Protein 3G85 (pdb70)

Foldseek 3Di:
DAEEEEEAEPVDDPLLVVLLVLLQVVLCVVVVNPYHYYYHYDYQLCPLVDPCFDPPNHGQEYEYAQHAPNRVVVVVPDDTDHAYEYEADDDQFHAYEHAQQLVLQVLQVVCLVVVFQEEAEEEEDDRDVSCNNPCSVQVNCVVRRYDYDPVSYHYFHPALVRLLVRLVVCVDPDRGLEYEYAEVRSVLNNVVNCVVVVPDPNPRHDYEYAYSPQVCQQVRVARHKYQYDSSSVNSVVVVVRVCVSVVVDDPHDYHYHYRDTDDHD

CATH classification: 3.40.50.2300 (+1 more: 3.40.50.2300)

Structure (mmCIF, N/CA/C/O backbone):
data_3G85
#
_entry.id   3G85
#
_cell.length_a   70.024
_cell.length_b   96.058
_cell.length_c   99.976
_cell.angle_alpha   90.00
_cell.angle_beta   90.00
_cell.angle_gamma   90.00
#
_symmetry.space_group_name_H-M   'C 2 2 21'
#
loop_
_entity.id
_entity.type
_entity.pdbx_description
1 polymer 'Transcriptional regulator (LacI family)'
2 non-polymer GLYCEROL
3 water water
#
loop_
_atom_site.group_PDB
_atom_site.id
_atom_site.type_symbol
_atom_site.label_atom_id
_atom_site.label_alt_id
_atom_site.label_comp_id
_atom_site.label_asym_id
_atom_site.label_entity_id
_atom_site.label_seq_id
_atom_site.pdbx_PDB_ins_code
_atom_site.Cartn_x
_atom_site.Cartn_y
_atom_site.Cartn_z
_atom_site.occupancy
_atom_site.B_iso_or_equiv
_atom_site.auth_seq_id
_atom_site.auth_comp_id
_atom_site.auth_asym_id
_atom_site.auth_atom_id
_atom_site.pdbx_PDB_model_num
ATOM 1 N N . LYS A 1 11 ? -14.382 56.364 41.245 1.00 38.94 65 LYS A N 1
ATOM 2 C CA . LYS A 1 11 ? -13.251 55.754 40.462 1.00 38.13 65 LYS A CA 1
ATOM 3 C C . LYS A 1 11 ? -13.233 54.238 40.654 1.00 36.84 65 LYS A C 1
ATOM 4 O O . LYS A 1 11 ? -13.500 53.757 41.755 1.00 37.23 65 LYS A O 1
ATOM 10 N N . PRO A 1 12 ? -12.901 53.478 39.596 1.00 35.83 66 PRO A N 1
ATOM 11 C CA . PRO A 1 12 ? -12.812 52.012 39.792 1.00 34.49 66 PRO A CA 1
ATOM 12 C C . PRO A 1 12 ? -11.565 51.661 40.619 1.00 32.77 66 PRO A C 1
ATOM 13 O O . PRO A 1 12 ? -10.591 52.406 40.584 1.00 32.58 66 PRO A O 1
ATOM 17 N N . THR A 1 13 ? -11.595 50.542 41.336 1.00 30.63 67 THR A N 1
ATOM 18 C CA . THR A 1 13 ? -10.445 50.150 42.150 1.00 29.68 67 THR A CA 1
ATOM 19 C C . THR A 1 13 ? -9.830 48.841 41.659 1.00 27.72 67 THR A C 1
ATOM 20 O O . THR A 1 13 ? -10.545 47.836 41.477 1.00 27.54 67 THR A O 1
ATOM 24 N N . ILE A 1 14 ? -8.510 48.865 41.504 1.00 26.09 68 ILE A N 1
ATOM 25 C CA . ILE A 1 14 ? -7.730 47.676 41.172 1.00 25.38 68 ILE A CA 1
ATOM 26 C C . ILE A 1 14 ? -6.970 47.209 42.434 1.00 25.11 68 ILE A C 1
ATOM 27 O O . ILE A 1 14 ? -6.232 48.000 43.043 1.00 24.93 68 ILE A O 1
ATOM 32 N N . ALA A 1 15 ? -7.111 45.936 42.781 1.00 24.37 69 ALA A N 1
ATOM 33 C CA . ALA A 1 15 ? -6.416 45.385 43.946 1.00 23.39 69 ALA A CA 1
ATOM 34 C C . ALA A 1 15 ? -5.165 44.611 43.511 1.00 23.37 69 ALA A C 1
ATOM 35 O O . ALA A 1 15 ? -5.222 43.775 42.588 1.00 22.53 69 ALA A O 1
ATOM 37 N N . LEU A 1 16 ? -4.055 44.885 44.194 1.00 20.67 70 LEU A N 1
ATOM 38 C CA . LEU A 1 16 ? -2.866 44.075 44.058 1.00 21.24 70 LEU A CA 1
ATOM 39 C C . LEU A 1 16 ? -2.859 43.118 45.243 1.00 21.03 70 LEU A C 1
ATOM 40 O O . LEU A 1 16 ? -2.635 43.551 46.384 1.00 20.67 70 LEU A O 1
ATOM 45 N N . TYR A 1 17 ? -3.124 41.839 44.971 1.00 20.10 71 TYR A N 1
ATOM 46 C CA . TYR A 1 17 ? -3.027 40.827 46.025 1.00 20.83 71 TYR A CA 1
ATOM 47 C C . TYR A 1 17 ? -1.570 40.396 46.217 1.00 21.04 71 TYR A C 1
ATOM 48 O O . TYR A 1 17 ? -0.950 39.941 45.271 1.00 20.07 71 TYR A O 1
ATOM 57 N N . TRP A 1 18 ? -1.085 40.516 47.462 1.00 21.36 72 TRP A N 1
ATOM 58 C CA . TRP A 1 18 ? 0.331 40.368 47.802 1.00 21.09 72 TRP A CA 1
ATOM 59 C C . TRP A 1 18 ? 0.533 39.219 48.798 1.00 21.38 72 TRP A C 1
ATOM 60 O O . TRP A 1 18 ? 0.299 39.375 50.016 1.00 20.87 72 TRP A O 1
ATOM 71 N N . SER A 1 19 ? 0.932 38.072 48.267 1.00 22.28 73 SER A N 1
ATOM 72 C CA . SER A 1 19 ? 1.167 36.865 49.083 1.00 23.24 73 SER A CA 1
ATOM 73 C C . SER A 1 19 ? 2.271 37.069 50.154 1.00 23.34 73 SER A C 1
ATOM 74 O O . SER A 1 19 ? 3.305 37.717 49.908 1.00 23.56 73 SER A O 1
ATOM 77 N N . SER A 1 20 ? 2.053 36.505 51.336 1.00 24.08 74 SER A N 1
ATOM 78 C CA . SER A 1 20 ? 3.034 36.612 52.426 1.00 24.38 74 SER A CA 1
ATOM 79 C C . SER A 1 20 ? 4.371 35.889 52.122 1.00 24.23 74 SER A C 1
ATOM 80 O O . SER A 1 20 ? 5.381 36.134 52.791 1.00 25.02 74 SER A O 1
ATOM 83 N N . ASP A 1 21 ? 4.405 34.991 51.150 1.00 23.83 75 ASP A N 1
ATOM 84 C CA . ASP A 1 21 ? 5.695 34.326 50.857 1.00 25.86 75 ASP A CA 1
ATOM 85 C C . ASP A 1 21 ? 6.685 35.226 50.078 1.00 25.22 75 ASP A C 1
ATOM 86 O O . ASP A 1 21 ? 7.874 34.923 50.017 1.00 25.11 75 ASP A O 1
ATOM 91 N N . ILE A 1 22 ? 6.181 36.322 49.497 1.00 23.20 76 ILE A N 1
ATOM 92 C CA . ILE A 1 22 ? 7.008 37.203 48.710 1.00 23.10 76 ILE A CA 1
ATOM 93 C C . ILE A 1 22 ? 7.910 38.020 49.647 1.00 23.82 76 ILE A C 1
ATOM 94 O O . ILE A 1 22 ? 7.453 38.525 50.684 1.00 23.96 76 ILE A O 1
ATOM 99 N N . SER A 1 23 ? 9.174 38.156 49.260 1.00 24.98 77 SER A N 1
ATOM 100 C CA . SER A 1 23 ? 10.083 39.072 49.927 1.00 25.79 77 SER A CA 1
ATOM 101 C C . SER A 1 23 ? 9.443 40.463 49.983 1.00 25.37 77 SER A C 1
ATOM 102 O O . SER A 1 23 ? 9.130 41.044 48.941 1.00 23.52 77 SER A O 1
ATOM 105 N N . VAL A 1 24 ? 9.246 40.990 51.197 1.00 24.12 78 VAL A N 1
ATOM 106 C CA . VAL A 1 24 ? 8.465 42.230 51.353 1.00 25.87 78 VAL A CA 1
ATOM 107 C C . VAL A 1 24 ? 9.105 43.411 50.657 1.00 24.50 78 VAL A C 1
ATOM 108 O O . VAL A 1 24 ? 8.409 44.339 50.244 1.00 23.54 78 VAL A O 1
ATOM 112 N N . ASN A 1 25 ? 10.430 43.389 50.517 1.00 23.96 79 ASN A N 1
ATOM 113 C CA . ASN A 1 25 ? 11.120 44.527 49.896 1.00 25.04 79 ASN A CA 1
ATOM 114 C C . ASN A 1 25 ? 10.769 44.740 48.438 1.00 24.53 79 ASN A C 1
ATOM 115 O O . ASN A 1 25 ? 10.897 45.860 47.905 1.00 25.20 79 ASN A O 1
ATOM 120 N N . ILE A 1 26 ? 10.323 43.671 47.786 1.00 22.60 80 ILE A N 1
ATOM 121 C CA . ILE A 1 26 ? 9.998 43.772 46.374 1.00 22.76 80 ILE A CA 1
ATOM 122 C C . ILE A 1 26 ? 8.792 44.708 46.148 1.00 22.61 80 ILE A C 1
ATOM 123 O O . ILE A 1 26 ? 8.608 45.286 45.065 1.00 22.11 80 ILE A O 1
ATOM 128 N N . ILE A 1 27 ? 7.998 44.897 47.200 1.00 23.25 81 ILE A N 1
ATOM 129 C CA . ILE A 1 27 ? 6.746 45.622 47.058 1.00 24.04 81 ILE A CA 1
ATOM 130 C C . ILE A 1 27 ? 7.004 47.078 46.625 1.00 24.05 81 ILE A C 1
ATOM 131 O O . ILE A 1 27 ? 6.210 47.656 45.908 1.00 23.31 81 ILE A O 1
ATOM 136 N N . SER A 1 28 ? 8.174 47.614 46.958 1.00 24.04 82 SER A N 1
ATOM 137 C CA . SER A 1 28 ? 8.487 48.980 46.576 1.00 24.83 82 SER A CA 1
ATOM 138 C C . SER A 1 28 ? 8.480 49.218 45.054 1.00 22.87 82 SER A C 1
ATOM 139 O O . SER A 1 28 ? 8.077 50.281 44.590 1.00 22.83 82 SER A O 1
ATOM 142 N N . ARG A 1 29 ? 8.941 48.235 44.288 1.00 20.93 83 ARG A N 1
ATOM 143 C CA . ARG A 1 29 ? 8.981 48.360 42.828 1.00 21.20 83 ARG A CA 1
ATOM 144 C C . ARG A 1 29 ? 7.598 48.316 42.226 1.00 20.42 83 ARG A C 1
ATOM 145 O O . ARG A 1 29 ? 7.307 48.982 41.221 1.00 20.24 83 ARG A O 1
ATOM 153 N N . PHE A 1 30 ? 6.763 47.477 42.805 1.00 21.01 84 PHE A N 1
ATOM 154 C CA . PHE A 1 30 ? 5.375 47.407 42.367 1.00 22.24 84 PHE A CA 1
ATOM 155 C C . PHE A 1 30 ? 4.667 48.735 42.623 1.00 23.15 84 PHE A C 1
ATOM 156 O O . PHE A 1 30 ? 3.992 49.284 41.743 1.00 24.48 84 PHE A O 1
ATOM 164 N N . LEU A 1 31 ? 4.803 49.229 43.843 1.00 24.19 85 LEU A N 1
ATOM 165 C CA . LEU A 1 31 ? 4.229 50.527 44.203 1.00 25.27 85 LEU A CA 1
ATOM 166 C C . LEU A 1 31 ? 4.803 51.630 43.305 1.00 24.79 85 LEU A C 1
ATOM 167 O O . LEU A 1 31 ? 4.059 52.444 42.769 1.00 25.19 85 LEU A O 1
ATOM 172 N N . ARG A 1 32 ? 6.123 51.650 43.123 1.00 25.22 86 ARG A N 1
ATOM 173 C CA . ARG A 1 32 ? 6.729 52.671 42.267 1.00 26.13 86 ARG A CA 1
ATOM 174 C C . ARG A 1 32 ? 6.154 52.593 40.874 1.00 26.33 86 ARG A C 1
ATOM 175 O O . ARG A 1 32 ? 5.778 53.618 40.309 1.00 26.62 86 ARG A O 1
ATOM 183 N N . GLY A 1 33 ? 6.069 51.379 40.315 1.00 26.63 87 GLY A N 1
ATOM 184 C CA . GLY A 1 33 ? 5.541 51.210 38.962 1.00 26.88 87 GLY A CA 1
ATOM 185 C C . GLY A 1 33 ? 4.082 51.630 38.860 1.00 28.24 87 GLY A C 1
ATOM 186 O O . GLY A 1 33 ? 3.679 52.264 37.860 1.00 29.13 87 GLY A O 1
ATOM 187 N N . LEU A 1 34 ? 3.294 51.273 39.876 1.00 28.43 88 LEU A N 1
ATOM 188 C CA . LEU A 1 34 ? 1.863 51.633 39.904 1.00 29.26 88 LEU A CA 1
ATOM 189 C C . LEU A 1 34 ? 1.645 53.147 40.077 1.00 30.29 88 LEU A C 1
ATOM 190 O O . LEU A 1 34 ? 0.868 53.722 39.321 1.00 31.34 88 LEU A O 1
ATOM 195 N N . GLN A 1 35 ? 2.303 53.760 41.063 1.00 31.53 89 GLN A N 1
ATOM 196 C CA . GLN A 1 35 ? 2.246 55.227 41.257 1.00 32.47 89 GLN A CA 1
ATOM 197 C C . GLN A 1 35 ? 2.562 55.931 39.922 1.00 33.51 89 GLN A C 1
ATOM 198 O O . GLN A 1 35 ? 1.876 56.875 39.507 1.00 33.21 89 GLN A O 1
ATOM 204 N N . SER A 1 36 ? 3.581 55.435 39.227 1.00 33.67 90 SER A N 1
ATOM 205 C CA . SER A 1 36 ? 4.086 56.084 38.031 1.00 35.54 90 SER A CA 1
ATOM 206 C C . SER A 1 36 ? 3.139 55.994 36.842 1.00 36.65 90 SER A C 1
ATOM 207 O O . SER A 1 36 ? 2.957 56.965 36.092 1.00 37.11 90 SER A O 1
ATOM 210 N N . LYS A 1 37 ? 2.557 54.811 36.670 1.00 37.27 91 LYS A N 1
ATOM 211 C CA . LYS A 1 37 ? 1.559 54.541 35.645 1.00 38.38 91 LYS A CA 1
ATOM 212 C C . LYS A 1 37 ? 0.284 55.376 35.873 1.00 39.43 91 LYS A C 1
ATOM 213 O O . LYS A 1 37 ? -0.245 55.978 34.933 1.00 40.98 91 LYS A O 1
ATOM 219 N N . LEU A 1 38 ? -0.210 55.405 37.105 1.00 40.30 92 LEU A N 1
ATOM 220 C CA . LEU A 1 38 ? -1.423 56.177 37.396 1.00 41.63 92 LEU A CA 1
ATOM 221 C C . LEU A 1 38 ? -1.259 57.686 37.224 1.00 42.95 92 LEU A C 1
ATOM 222 O O . LEU A 1 38 ? -2.184 58.366 36.727 1.00 42.76 92 LEU A O 1
ATOM 227 N N . ALA A 1 39 ? -0.094 58.196 37.631 1.00 43.68 93 ALA A N 1
ATOM 228 C CA . ALA A 1 39 ? 0.255 59.604 37.471 1.00 44.70 93 ALA A CA 1
ATOM 229 C C . ALA A 1 39 ? 0.250 60.004 36.010 1.00 45.89 93 ALA A C 1
ATOM 230 O O . ALA A 1 39 ? -0.097 61.142 35.687 1.00 46.44 93 ALA A O 1
ATOM 232 N N . LYS A 1 40 ? 0.629 59.081 35.127 1.00 46.77 94 LYS A N 1
ATOM 233 C CA . LYS A 1 40 ? 0.654 59.360 33.692 1.00 47.68 94 LYS A CA 1
ATOM 234 C C . LYS A 1 40 ? -0.742 59.312 33.085 1.00 47.95 94 LYS A C 1
ATOM 235 O O . LYS A 1 40 ? -0.949 59.765 31.959 1.00 48.08 94 LYS A O 1
ATOM 241 N N . GLN A 1 41 ? -1.689 58.749 33.827 1.00 48.04 95 GLN A N 1
ATOM 242 C CA . GLN A 1 41 ? -3.050 58.555 33.322 1.00 48.15 95 GLN A CA 1
ATOM 243 C C . GLN A 1 41 ? -4.041 59.392 34.110 1.00 47.29 95 GLN A C 1
ATOM 244 O O . GLN A 1 41 ? -5.234 59.089 34.117 1.00 46.75 95 GLN A O 1
ATOM 250 N N . ASN A 1 42 ? -3.523 60.402 34.804 1.00 46.96 96 ASN A N 1
ATOM 251 C CA . ASN A 1 42 ? -4.313 61.263 35.678 1.00 46.80 96 ASN A CA 1
ATOM 252 C C . ASN A 1 42 ? -5.176 60.494 36.701 1.00 46.02 96 ASN A C 1
ATOM 253 O O . ASN A 1 42 ? -6.345 60.818 36.940 1.00 45.21 96 ASN A O 1
ATOM 258 N N . TYR A 1 43 ? -4.596 59.457 37.297 1.00 44.24 97 TYR A N 1
ATOM 259 C CA . TYR A 1 43 ? -5.242 58.774 38.420 1.00 43.32 97 TYR A CA 1
ATOM 260 C C . TYR A 1 43 ? -6.673 58.359 38.135 1.00 42.25 97 TYR A C 1
ATOM 261 O O . TYR A 1 43 ? -7.554 58.579 38.956 1.00 42.44 97 TYR A O 1
ATOM 270 N N . ASN A 1 44 ? -6.908 57.743 36.979 1.00 40.61 98 ASN A N 1
ATOM 271 C CA . ASN A 1 44 ? -8.253 57.292 36.657 1.00 39.61 98 ASN A CA 1
ATOM 272 C C . ASN A 1 44 ? -8.683 56.022 37.396 1.00 38.37 98 ASN A C 1
ATOM 273 O O . ASN A 1 44 ? -9.858 55.630 37.338 1.00 38.19 98 ASN A O 1
ATOM 278 N N . TYR A 1 45 ? -7.732 55.390 38.093 1.00 36.76 99 TYR A N 1
ATOM 279 C CA . TYR A 1 45 ? -8.009 54.236 38.981 1.00 35.25 99 TYR A CA 1
ATOM 280 C C . TYR A 1 45 ? -7.443 54.482 40.374 1.00 33.68 99 TYR A C 1
ATOM 281 O O . TYR A 1 45 ? -6.372 55.085 40.516 1.00 33.08 99 TYR A O 1
ATOM 290 N N . ASN A 1 46 ? -8.165 54.011 41.384 1.00 33.09 100 ASN A N 1
ATOM 291 C CA . ASN A 1 46 ? -7.591 53.754 42.690 1.00 32.55 100 ASN A CA 1
ATOM 292 C C . ASN A 1 46 ? -6.916 52.380 42.629 1.00 31.94 100 ASN A C 1
ATOM 293 O O . ASN A 1 46 ? -7.428 51.444 41.998 1.00 30.01 100 ASN A O 1
ATOM 298 N N . VAL A 1 47 ? -5.780 52.276 43.301 1.00 31.37 101 VAL A N 1
ATOM 299 C CA . VAL A 1 47 ? -5.130 50.997 43.540 1.00 31.06 101 VAL A CA 1
ATOM 300 C C . VAL A 1 47 ? -5.087 50.765 45.051 1.00 31.04 101 VAL A C 1
ATOM 301 O O . VAL A 1 47 ? -4.936 51.699 45.848 1.00 30.79 101 VAL A O 1
ATOM 305 N N . VAL A 1 48 ? -5.209 49.508 45.432 1.00 29.58 102 VAL A N 1
ATOM 306 C CA . VAL A 1 48 ? -5.221 49.097 46.813 1.00 29.55 102 VAL A CA 1
ATOM 307 C C . VAL A 1 48 ? -4.282 47.891 46.850 1.00 28.42 102 VAL A C 1
ATOM 308 O O . VAL A 1 48 ? -4.205 47.165 45.857 1.00 28.71 102 VAL A O 1
ATOM 312 N N . ILE A 1 49 ? -3.477 47.745 47.913 1.00 25.81 103 ILE A N 1
ATOM 313 C CA . ILE A 1 49 ? -2.647 46.554 48.083 1.00 23.06 103 ILE A CA 1
ATOM 314 C C . ILE A 1 49 ? -3.267 45.703 49.212 1.00 22.42 103 ILE A C 1
ATOM 315 O O . ILE A 1 49 ? -3.516 46.216 50.313 1.00 21.39 103 ILE A O 1
ATOM 320 N N . CYS A 1 50 ? -3.529 44.432 48.911 1.00 22.00 104 CYS A N 1
ATOM 321 C CA . CYS A 1 50 ? -4.158 43.476 49.817 1.00 21.97 104 CYS A CA 1
ATOM 322 C C . CYS A 1 50 ? -3.182 42.337 50.149 1.00 22.86 104 CYS A C 1
ATOM 323 O O . CYS A 1 50 ? -3.118 41.308 49.437 1.00 22.92 104 CYS A O 1
ATOM 326 N N . PRO A 1 51 ? -2.431 42.498 51.253 1.00 23.27 105 PRO A N 1
ATOM 327 C CA . PRO A 1 51 ? -1.586 41.410 51.762 1.00 22.83 105 PRO A CA 1
ATOM 328 C C . PRO A 1 51 ? -2.500 40.248 52.142 1.00 21.62 105 PRO A C 1
ATOM 329 O O . PRO A 1 51 ? -3.567 40.471 52.743 1.00 22.65 105 PRO A O 1
ATOM 333 N N . TYR A 1 52 ? -2.143 39.046 51.751 1.00 21.58 106 TYR A N 1
ATOM 334 C CA . TYR A 1 52 ? -2.840 37.865 52.217 1.00 22.28 106 TYR A CA 1
ATOM 335 C C . TYR A 1 52 ? -1.848 36.753 52.490 1.00 23.14 106 TYR A C 1
ATOM 336 O O . TYR A 1 52 ? -0.728 36.751 51.983 1.00 22.45 106 TYR A O 1
ATOM 345 N N . LYS A 1 53 ? -2.258 35.789 53.305 1.00 24.31 107 LYS A N 1
ATOM 346 C CA . LYS A 1 53 ? -1.372 34.711 53.693 1.00 25.33 107 LYS A CA 1
ATOM 347 C C . LYS A 1 53 ? -1.226 33.699 52.564 1.00 25.46 107 LYS A C 1
ATOM 348 O O . LYS A 1 53 ? -2.185 33.416 51.874 1.00 24.76 107 LYS A O 1
ATOM 354 N N . THR A 1 54 ? -0.015 33.188 52.355 1.00 25.67 108 THR A N 1
ATOM 355 C CA . THR A 1 54 ? 0.231 32.162 51.335 1.00 27.14 108 THR A CA 1
ATOM 356 C C . THR A 1 54 ? -0.899 31.119 51.320 1.00 27.09 108 THR A C 1
ATOM 357 O O . THR A 1 54 ? -1.330 30.664 52.376 1.00 25.97 108 THR A O 1
ATOM 361 N N . ASP A 1 55 ? -1.380 30.765 50.131 1.00 27.63 109 ASP A N 1
ATOM 362 C CA . ASP A 1 55 ? -2.450 29.767 49.966 1.00 27.98 109 ASP A CA 1
ATOM 363 C C . ASP A 1 55 ? -3.847 30.206 50.398 1.00 28.89 109 ASP A C 1
ATOM 364 O O . ASP A 1 55 ? -4.787 29.384 50.406 1.00 30.43 109 ASP A O 1
ATOM 369 N N . CYS A 1 56 ? -4.023 31.485 50.738 1.00 27.92 110 CYS A N 1
ATOM 370 C CA . CYS A 1 56 ? -5.322 31.929 51.193 1.00 28.42 110 CYS A CA 1
ATOM 371 C C . CYS A 1 56 ? -6.043 32.866 50.219 1.00 28.40 110 CYS A C 1
ATOM 372 O O . CYS A 1 56 ? -7.016 33.501 50.593 1.00 29.38 110 CYS A O 1
ATOM 375 N N . LEU A 1 57 ? -5.602 32.918 48.969 1.00 28.06 111 LEU A N 1
ATOM 376 C CA . LEU A 1 57 ? -6.203 33.861 48.030 1.00 27.59 111 LEU A CA 1
ATOM 377 C C . LEU A 1 57 ? -7.684 33.543 47.897 1.00 28.64 111 LEU A C 1
ATOM 378 O O . LEU A 1 57 ? -8.522 34.445 47.914 1.00 28.62 111 LEU A O 1
ATOM 383 N N . HIS A 1 58 ? -7.991 32.253 47.831 1.00 29.48 112 HIS A N 1
ATOM 384 C CA . HIS A 1 58 ? -9.371 31.789 47.682 1.00 31.42 112 HIS A CA 1
ATOM 385 C C . HIS A 1 58 ? -10.370 32.322 48.718 1.00 31.67 112 HIS A C 1
ATOM 386 O O . HIS A 1 58 ? -11.549 32.425 48.417 1.00 31.92 112 HIS A O 1
ATOM 393 N N . LEU A 1 59 ? -9.892 32.710 49.912 1.00 31.08 113 LEU A N 1
ATOM 394 C CA . LEU A 1 59 ? -10.737 33.242 50.990 1.00 30.73 113 LEU A CA 1
ATOM 395 C C . LEU A 1 59 ? -11.002 34.735 50.891 1.00 30.76 113 LEU A C 1
ATOM 396 O O . LEU A 1 59 ? -11.764 35.282 51.698 1.00 30.77 113 LEU A O 1
ATOM 401 N N . GLU A 1 60 ? -10.336 35.410 49.946 1.00 30.51 114 GLU A N 1
ATOM 402 C CA . GLU A 1 60 ? -10.404 36.856 49.845 1.00 30.55 114 GLU A CA 1
ATOM 403 C C . GLU A 1 60 ? -11.735 37.301 49.257 1.00 31.84 114 GLU A C 1
ATOM 404 O O . GLU A 1 60 ? -12.100 36.892 48.155 1.00 32.22 114 GLU A O 1
ATOM 410 N N . LYS A 1 61 ? -12.415 38.169 49.982 1.00 33.29 115 LYS A N 1
ATOM 411 C CA . LYS A 1 61 ? -13.730 38.652 49.572 1.00 35.70 115 LYS A CA 1
ATOM 412 C C . LYS A 1 61 ? -13.723 39.614 48.378 1.00 34.97 115 LYS A C 1
ATOM 413 O O . LYS A 1 61 ? -14.680 39.653 47.616 1.00 35.08 115 LYS A O 1
ATOM 419 N N . GLY A 1 62 ? -12.628 40.343 48.198 1.00 34.78 116 GLY A N 1
ATOM 420 C CA . GLY A 1 62 ? -12.457 41.254 47.055 1.00 34.96 116 GLY A CA 1
ATOM 421 C C . GLY A 1 62 ? -12.390 40.590 45.680 1.00 35.19 116 GLY A C 1
ATOM 422 O O . GLY A 1 62 ? -12.374 41.286 44.667 1.00 33.79 116 GLY A O 1
ATOM 423 N N . ILE A 1 63 ? -12.325 39.256 45.652 1.00 36.30 117 ILE A N 1
ATOM 424 C CA . ILE A 1 63 ? -12.447 38.468 44.406 1.00 38.93 117 ILE A CA 1
ATOM 425 C C . ILE A 1 63 ? -13.731 37.613 44.342 1.00 40.68 117 ILE A C 1
ATOM 426 O O . ILE A 1 63 ? -13.896 36.808 43.421 1.00 40.66 117 ILE A O 1
ATOM 431 N N . SER A 1 64 ? -14.636 37.802 45.304 1.00 43.38 118 SER A N 1
ATOM 432 C CA . SER A 1 64 ? -15.893 37.044 45.356 1.00 46.30 118 SER A CA 1
ATOM 433 C C . SER A 1 64 ? -16.971 37.678 44.495 1.00 48.24 118 SER A C 1
ATOM 434 O O . SER A 1 64 ? -16.874 38.853 44.115 1.00 48.29 118 SER A O 1
ATOM 437 N N . LYS A 1 65 ? -18.013 36.890 44.222 1.00 50.85 119 LYS A N 1
ATOM 438 C CA . LYS A 1 65 ? -19.221 37.382 43.566 1.00 53.37 119 LYS A CA 1
ATOM 439 C C . LYS A 1 65 ? -19.740 38.667 44.211 1.00 53.93 119 LYS A C 1
ATOM 440 O O . LYS A 1 65 ? -20.196 39.578 43.517 1.00 54.72 119 LYS A O 1
ATOM 446 N N . GLU A 1 66 ? -19.644 38.739 45.536 1.00 54.85 120 GLU A N 1
ATOM 447 C CA . GLU A 1 66 ? -20.406 39.717 46.314 1.00 55.67 120 GLU A CA 1
ATOM 448 C C . GLU A 1 66 ? -19.683 41.016 46.657 1.00 55.38 120 GLU A C 1
ATOM 449 O O . GLU A 1 66 ? -20.318 42.071 46.723 1.00 56.04 120 GLU A O 1
ATOM 455 N N . ASN A 1 67 ? -18.373 40.948 46.892 1.00 54.28 121 ASN A N 1
ATOM 456 C CA . ASN A 1 67 ? -17.635 42.109 47.394 1.00 53.18 121 ASN A CA 1
ATOM 457 C C . ASN A 1 67 ? -16.486 42.561 46.481 1.00 51.16 121 ASN A C 1
ATOM 458 O O . ASN A 1 67 ? -15.531 43.189 46.960 1.00 51.39 121 ASN A O 1
ATOM 463 N N . SER A 1 68 ? -16.591 42.272 45.182 1.00 48.52 122 SER A N 1
ATOM 464 C CA . SER A 1 68 ? -15.416 42.304 44.298 1.00 45.13 122 SER A CA 1
ATOM 465 C C . SER A 1 68 ? -14.906 43.701 43.975 1.00 42.40 122 SER A C 1
ATOM 466 O O . SER A 1 68 ? -15.679 44.649 43.823 1.00 42.02 122 SER A O 1
ATOM 469 N N . PHE A 1 69 ? -13.583 43.810 43.883 1.00 38.45 123 PHE A N 1
ATOM 470 C CA . PHE A 1 69 ? -12.942 44.969 43.296 1.00 34.87 123 PHE A CA 1
ATOM 471 C C . PHE A 1 69 ? -13.295 45.020 41.804 1.00 32.84 123 PHE A C 1
ATOM 472 O O . PHE A 1 69 ? -13.911 44.104 41.293 1.00 32.39 123 PHE A O 1
ATOM 480 N N . ASP A 1 70 ? -12.910 46.082 41.121 1.00 31.55 124 ASP A N 1
ATOM 481 C CA . ASP A 1 70 ? -13.150 46.181 39.679 1.00 30.35 124 ASP A CA 1
ATOM 482 C C . ASP A 1 70 ? -12.186 45.322 38.858 1.00 28.99 124 ASP A C 1
ATOM 483 O O . ASP A 1 70 ? -12.497 44.958 37.719 1.00 28.15 124 ASP A O 1
ATOM 488 N N . ALA A 1 71 ? -11.019 45.026 39.443 1.00 27.35 125 ALA A N 1
ATOM 489 C CA . ALA A 1 71 ? -10.004 44.178 38.819 1.00 25.70 125 ALA A CA 1
ATOM 490 C C . ALA A 1 71 ? -8.986 43.796 39.883 1.00 25.60 125 ALA A C 1
ATOM 491 O O . ALA A 1 71 ? -8.882 44.454 40.937 1.00 25.26 125 ALA A O 1
ATOM 493 N N . ALA A 1 72 ? -8.226 42.738 39.622 1.00 24.83 126 ALA A N 1
ATOM 494 C CA . ALA A 1 72 ? -7.170 42.346 40.558 1.00 24.24 126 ALA A CA 1
ATOM 495 C C . ALA A 1 72 ? -5.942 41.919 39.796 1.00 23.63 126 ALA A C 1
ATOM 496 O O . ALA A 1 72 ? -6.053 41.374 38.697 1.00 22.19 126 ALA A O 1
ATOM 498 N N . ILE A 1 73 ? -4.785 42.123 40.416 1.00 22.52 127 ILE A N 1
ATOM 499 C CA . ILE A 1 73 ? -3.509 41.620 39.908 1.00 21.65 127 ILE A CA 1
ATOM 500 C C . ILE A 1 73 ? -2.986 40.752 41.042 1.00 21.72 127 ILE A C 1
ATOM 501 O O . ILE A 1 73 ? -2.936 41.227 42.194 1.00 22.22 127 ILE A O 1
ATOM 506 N N . ILE A 1 74 ? -2.583 39.516 40.743 1.00 21.13 128 ILE A N 1
ATOM 507 C CA . ILE A 1 74 ? -2.026 38.644 41.782 1.00 20.23 128 ILE A CA 1
ATOM 508 C C . ILE A 1 74 ? -0.541 38.585 41.606 1.00 20.29 128 ILE A C 1
ATOM 509 O O . ILE A 1 74 ? -0.078 38.071 40.592 1.00 19.92 128 ILE A O 1
ATOM 514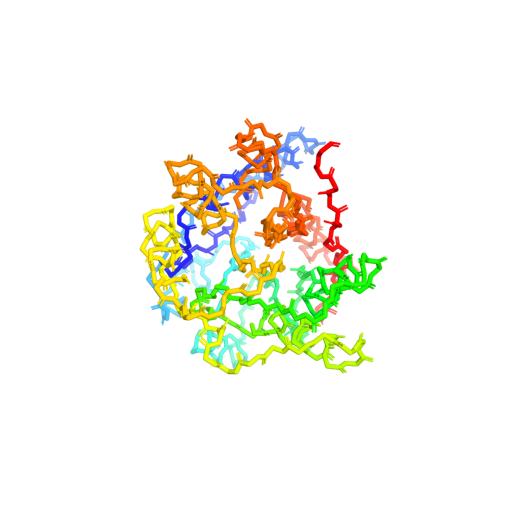 N N . ALA A 1 75 ? 0.195 39.121 42.582 1.00 19.65 129 ALA A N 1
ATOM 515 C CA . ALA A 1 75 ? 1.657 39.247 42.474 1.00 21.43 129 ALA A CA 1
ATOM 516 C C . ALA A 1 75 ? 2.409 37.909 42.379 1.00 22.83 129 ALA A C 1
ATOM 517 O O . ALA A 1 75 ? 3.363 37.789 41.598 1.00 21.84 129 ALA A O 1
ATOM 519 N N . ASN A 1 76 ? 1.995 36.915 43.181 1.00 22.49 130 ASN A N 1
ATOM 520 C CA . ASN A 1 76 ? 2.659 35.611 43.180 1.00 24.29 130 ASN A CA 1
ATOM 521 C C . ASN A 1 76 ? 1.687 34.514 43.568 1.00 24.22 130 ASN A C 1
ATOM 522 O O . ASN A 1 76 ? 1.653 34.100 44.740 1.00 23.35 130 ASN A O 1
ATOM 527 N N . ILE A 1 77 ? 0.858 34.069 42.617 1.00 23.49 131 ILE A N 1
ATOM 528 C CA . ILE A 1 77 ? -0.184 33.112 42.955 1.00 24.45 131 ILE A CA 1
ATOM 529 C C . ILE A 1 77 ? 0.450 31.737 43.249 1.00 25.53 131 ILE A C 1
ATOM 530 O O . ILE A 1 77 ? 1.400 31.340 42.569 1.00 25.26 131 ILE A O 1
ATOM 535 N N . SER A 1 78 ? -0.008 31.074 44.313 1.00 26.39 132 SER A N 1
ATOM 536 C CA . SER A 1 78 ? 0.481 29.709 44.645 1.00 26.78 132 SER A CA 1
ATOM 537 C C . SER A 1 78 ? -0.223 28.679 43.765 1.00 27.45 132 SER A C 1
ATOM 538 O O . SER A 1 78 ? -1.284 28.964 43.195 1.00 27.61 132 SER A O 1
ATOM 541 N N . ASN A 1 79 ? 0.343 27.477 43.675 1.00 27.92 133 ASN A N 1
ATOM 542 C CA . ASN A 1 79 ? -0.303 26.380 42.964 1.00 29.53 133 ASN A CA 1
ATOM 543 C C . ASN A 1 79 ? -1.696 26.076 43.508 1.00 29.02 133 ASN A C 1
ATOM 544 O O . ASN A 1 79 ? -2.645 25.935 42.744 1.00 30.06 133 ASN A O 1
ATOM 549 N N . TYR A 1 80 ? -1.806 26.056 44.834 1.00 29.68 134 TYR A N 1
ATOM 550 C CA . TYR A 1 80 ? -3.071 25.842 45.501 1.00 30.07 134 TYR A CA 1
ATOM 551 C C . TYR A 1 80 ? -4.109 26.904 45.090 1.00 30.18 134 TYR A C 1
ATOM 552 O O . TYR A 1 80 ? -5.233 26.581 44.675 1.00 28.95 134 TYR A O 1
ATOM 561 N N . ASP A 1 81 ? -3.713 28.174 45.165 1.00 29.73 135 ASP A N 1
ATOM 562 C CA . ASP A 1 81 ? -4.605 29.285 44.813 1.00 30.26 135 ASP A CA 1
ATOM 563 C C . ASP A 1 81 ? -4.975 29.311 43.333 1.00 31.38 135 ASP A C 1
ATOM 564 O O . ASP A 1 81 ? -6.105 29.648 42.960 1.00 30.62 135 ASP A O 1
ATOM 569 N N . LEU A 1 82 ? -4.019 28.901 42.516 1.00 32.88 136 LEU A N 1
ATOM 570 C CA . LEU A 1 82 ? -4.188 28.864 41.069 1.00 35.00 136 LEU A CA 1
ATOM 571 C C . LEU A 1 82 ? -5.198 27.806 40.661 1.00 36.32 136 LEU A C 1
ATOM 572 O O . LEU A 1 82 ? -6.027 28.048 39.790 1.00 37.00 136 LEU A O 1
ATOM 577 N N . GLU A 1 83 ? -5.142 26.644 41.308 1.00 37.96 137 GLU A N 1
ATOM 578 C CA . GLU A 1 83 ? -6.153 25.603 41.086 1.00 39.64 137 GLU A CA 1
ATOM 579 C C . GLU A 1 83 ? -7.568 26.123 41.378 1.00 39.50 137 GLU A C 1
ATOM 580 O O . GLU A 1 83 ? -8.488 25.863 40.598 1.00 40.41 137 GLU A O 1
ATOM 586 N N . TYR A 1 84 ? -7.728 26.879 42.469 1.00 39.23 138 TYR A N 1
ATOM 587 C CA . TYR A 1 84 ? -8.998 27.520 42.779 1.00 38.62 138 TYR A CA 1
ATOM 588 C C . TYR A 1 84 ? -9.430 28.509 41.690 1.00 38.41 138 TYR A C 1
ATOM 589 O O . TYR A 1 84 ? -10.609 28.526 41.281 1.00 37.86 138 TYR A O 1
ATOM 598 N N . LEU A 1 85 ? -8.498 29.350 41.243 1.00 37.47 139 LEU A N 1
ATOM 599 C CA . LEU A 1 85 ? -8.807 30.284 40.156 1.00 37.39 139 LEU A CA 1
ATOM 600 C C . LEU A 1 85 ? -9.141 29.559 38.846 1.00 38.10 139 LEU A C 1
ATOM 601 O O . LEU A 1 85 ? -10.036 29.980 38.113 1.00 38.09 139 LEU A O 1
ATOM 606 N N . ASN A 1 86 ? -8.403 28.489 38.558 1.00 39.03 140 ASN A N 1
ATOM 607 C CA . ASN A 1 86 ? -8.612 27.714 37.339 1.00 40.34 140 ASN A CA 1
ATOM 608 C C . ASN A 1 86 ? -10.012 27.145 37.194 1.00 41.44 140 ASN A C 1
ATOM 609 O O . ASN A 1 86 ? -10.501 27.014 36.069 1.00 41.89 140 ASN A O 1
ATOM 614 N N . LYS A 1 87 ? -10.644 26.816 38.320 1.00 42.63 141 LYS A N 1
ATOM 615 C CA . LYS A 1 87 ? -11.977 26.194 38.322 1.00 43.95 141 LYS A CA 1
ATOM 616 C C . LYS A 1 87 ? -13.097 27.197 38.601 1.00 44.28 141 LYS A C 1
ATOM 617 O O . LYS A 1 87 ? -14.266 26.934 38.309 1.00 44.23 141 LYS A O 1
ATOM 623 N N . ALA A 1 88 ? -12.733 28.359 39.139 1.00 44.43 142 ALA A N 1
ATOM 624 C CA . ALA A 1 88 ? -13.697 29.413 39.477 1.00 44.64 142 ALA A CA 1
ATOM 625 C C . ALA A 1 88 ? -14.187 30.164 38.245 1.00 44.89 142 ALA A C 1
ATOM 626 O O . ALA A 1 88 ? -13.465 30.305 37.249 1.00 44.69 142 ALA A O 1
ATOM 628 N N . SER A 1 89 ? -15.413 30.667 38.326 1.00 44.99 143 SER A N 1
ATOM 629 C CA . SER A 1 89 ? -15.894 31.608 37.328 1.00 45.21 143 SER A CA 1
ATOM 630 C C . SER A 1 89 ? -16.146 32.936 38.010 1.00 45.05 143 SER A C 1
ATOM 631 O O . SER A 1 89 ? -17.246 33.183 38.531 1.00 44.61 143 SER A O 1
ATOM 634 N N . LEU A 1 90 ? -15.130 33.801 37.971 1.00 44.16 144 LEU A N 1
ATOM 635 C CA . LEU A 1 90 ? -15.138 35.052 38.724 1.00 43.39 144 LEU A CA 1
ATOM 636 C C . LEU A 1 90 ? -15.626 36.269 37.945 1.00 42.69 144 LEU A C 1
ATOM 637 O O . LEU A 1 90 ? -15.621 36.284 36.711 1.00 42.57 144 LEU A O 1
ATOM 642 N N . THR A 1 91 ? -16.024 37.287 38.701 1.00 42.09 145 THR A N 1
ATOM 643 C CA . THR A 1 91 ? -16.812 38.426 38.209 1.00 41.36 145 THR A CA 1
ATOM 644 C C . THR A 1 91 ? -15.987 39.689 37.877 1.00 39.70 145 THR A C 1
ATOM 645 O O . THR A 1 91 ? -16.565 40.771 37.632 1.00 40.20 145 THR A O 1
ATOM 649 N N . LEU A 1 92 ? -14.658 39.549 37.871 1.00 36.88 146 LEU A N 1
ATOM 650 C CA . LEU A 1 92 ? -13.746 40.677 37.675 1.00 34.06 146 LEU A CA 1
ATOM 651 C C . LEU A 1 92 ? -12.503 40.210 36.894 1.00 32.48 146 LEU A C 1
ATOM 652 O O . LEU A 1 92 ? -12.082 39.051 37.015 1.00 32.30 146 LEU A O 1
ATOM 657 N N . PRO A 1 93 ? -11.919 41.097 36.089 1.00 30.74 147 PRO A N 1
ATOM 658 C CA . PRO A 1 93 ? -10.694 40.721 35.384 1.00 29.96 147 PRO A CA 1
ATOM 659 C C . PRO A 1 93 ? -9.561 40.503 36.389 1.00 29.32 147 PRO A C 1
ATOM 660 O O . PRO A 1 93 ? -9.400 41.320 37.320 1.00 28.12 147 PRO A O 1
ATOM 664 N N . ILE A 1 94 ? -8.795 39.433 36.180 1.00 28.17 148 ILE A N 1
ATOM 665 C CA . ILE A 1 94 ? -7.647 39.090 37.022 1.00 27.47 148 ILE A CA 1
ATOM 666 C C . ILE A 1 94 ? -6.405 38.927 36.162 1.00 26.62 148 ILE A C 1
ATOM 667 O O . ILE A 1 94 ? -6.404 38.170 35.195 1.00 25.98 148 ILE A O 1
ATOM 672 N N . ILE A 1 95 ? -5.349 39.644 36.523 1.00 23.96 149 ILE A N 1
ATOM 673 C CA . ILE A 1 95 ? -4.056 39.515 35.850 1.00 23.68 149 ILE A CA 1
ATOM 674 C C . ILE A 1 95 ? -3.098 38.723 36.754 1.00 22.98 149 ILE A C 1
ATOM 675 O O . ILE A 1 95 ? -2.891 39.088 37.914 1.00 23.01 149 ILE A O 1
ATOM 680 N N . LEU A 1 96 ? -2.516 37.660 36.226 1.00 22.05 150 LEU A N 1
ATOM 681 C CA . LEU A 1 96 ? -1.498 36.926 36.941 1.00 22.16 150 LEU A CA 1
ATOM 682 C C . LEU A 1 96 ? -0.145 37.537 36.615 1.00 21.85 150 LEU A C 1
ATOM 683 O O . LEU A 1 96 ? 0.154 37.798 35.454 1.00 21.12 150 LEU A O 1
ATOM 688 N N . PHE A 1 97 ? 0.678 37.742 37.635 1.00 22.25 151 PHE A N 1
ATOM 689 C CA . PHE A 1 97 ? 2.005 38.280 37.437 1.00 21.95 151 PHE A CA 1
ATOM 690 C C . PHE A 1 97 ? 3.009 37.136 37.370 1.00 23.16 151 PHE A C 1
ATOM 691 O O . PHE A 1 97 ? 3.137 36.335 38.330 1.00 23.12 151 PHE A O 1
ATOM 699 N N . ASN A 1 98 ? 3.710 37.045 36.241 1.00 23.67 152 ASN A N 1
ATOM 700 C CA . ASN A 1 98 ? 4.693 36.009 35.952 1.00 25.46 152 ASN A CA 1
ATOM 701 C C . ASN A 1 98 ? 4.182 34.569 36.088 1.00 27.06 152 ASN A C 1
ATOM 702 O O . ASN A 1 98 ? 4.823 33.731 36.738 1.00 28.32 152 ASN A O 1
ATOM 707 N N . ARG A 1 99 ? 3.022 34.295 35.504 1.00 28.40 153 ARG A N 1
ATOM 708 C CA . ARG A 1 99 ? 2.503 32.944 35.380 1.00 30.62 153 ARG A CA 1
ATOM 709 C C . ARG A 1 99 ? 1.834 32.893 34.073 1.00 31.80 153 ARG A C 1
ATOM 710 O O . ARG A 1 99 ? 0.849 33.604 33.885 1.00 33.67 153 ARG A O 1
ATOM 718 N N . LEU A 1 100 ? 2.287 32.023 33.186 1.00 33.92 154 LEU A N 1
ATOM 719 C CA . LEU A 1 100 ? 1.517 31.789 31.992 1.00 35.12 154 LEU A CA 1
ATOM 720 C C . LEU A 1 100 ? 0.196 31.044 32.302 1.00 34.52 154 LEU A C 1
ATOM 721 O O . LEU A 1 100 ? 0.116 30.233 33.214 1.00 34.15 154 LEU A O 1
ATOM 726 N N . SER A 1 101 ? -0.848 31.404 31.574 1.00 33.58 155 SER A N 1
ATOM 727 C CA . SER A 1 101 ? -2.153 30.826 31.766 1.00 33.03 155 SER A CA 1
ATOM 728 C C . SER A 1 101 ? -2.859 30.767 30.414 1.00 33.58 155 SER A C 1
ATOM 729 O O . SER A 1 101 ? -2.679 31.646 29.576 1.00 33.49 155 SER A O 1
ATOM 732 N N . ASN A 1 102 ? -3.647 29.724 30.180 1.00 33.40 156 ASN A N 1
ATOM 733 C CA . ASN A 1 102 ? -4.435 29.742 28.962 1.00 33.32 156 ASN A CA 1
ATOM 734 C C . ASN A 1 102 ? -5.853 30.162 29.337 1.00 31.97 156 ASN A C 1
ATOM 735 O O . ASN A 1 102 ? -6.763 30.064 28.535 1.00 32.46 156 ASN A O 1
ATOM 740 N N . LYS A 1 103 ? -6.043 30.641 30.574 1.00 29.58 157 LYS A N 1
ATOM 741 C CA . LYS A 1 103 ? -7.368 31.130 30.992 1.00 28.34 157 LYS A CA 1
ATOM 742 C C . LYS A 1 103 ? -7.366 32.631 31.350 1.00 27.73 157 LYS A C 1
ATOM 743 O O . LYS A 1 103 ? -8.264 33.393 30.967 1.00 27.04 157 LYS A O 1
ATOM 749 N N . TYR A 1 104 ? -6.384 33.016 32.162 1.00 25.97 158 TYR A N 1
ATOM 750 C CA . TYR A 1 104 ? -6.230 34.372 32.630 1.00 24.73 158 TYR A CA 1
ATOM 751 C C . TYR A 1 104 ? -5.153 35.094 31.846 1.00 23.57 158 TYR A C 1
ATOM 752 O O . TYR A 1 104 ? -4.162 34.489 31.429 1.00 24.31 158 TYR A O 1
ATOM 761 N N . SER A 1 105 ? -5.348 36.400 31.663 1.00 23.27 159 SER A N 1
ATOM 762 C CA . SER A 1 105 ? -4.315 37.288 31.124 1.00 21.90 159 SER A CA 1
ATOM 763 C C . SER A 1 105 ? -3.151 37.411 32.130 1.00 21.99 159 SER A C 1
ATOM 764 O 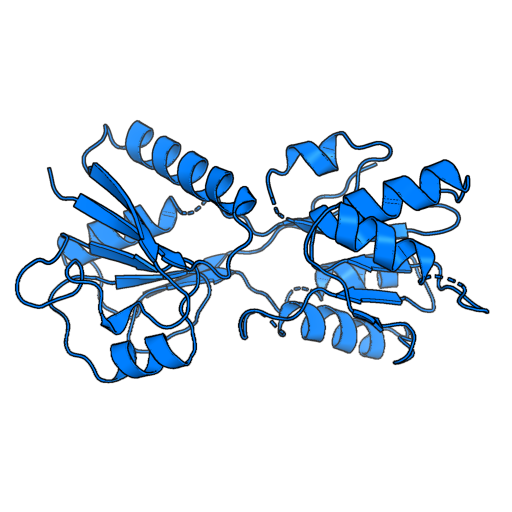O . SER A 1 105 ? -3.304 37.196 33.377 1.00 20.44 159 SER A O 1
ATOM 767 N N . SER A 1 106 ? -1.978 37.718 31.608 1.00 20.88 160 SER A N 1
ATOM 768 C CA . SER A 1 106 ? -0.784 37.708 32.428 1.00 21.23 160 SER A CA 1
ATOM 769 C C . SER A 1 106 ? 0.250 38.685 31.903 1.00 20.93 160 SER A C 1
ATOM 770 O O . SER A 1 106 ? 0.273 39.015 30.702 1.00 19.89 160 SER A O 1
ATOM 773 N N . VAL A 1 107 ? 1.100 39.164 32.822 1.00 20.25 161 VAL A N 1
ATOM 774 C CA . VAL A 1 107 ? 2.282 39.941 32.470 1.00 20.44 161 VAL A CA 1
ATOM 775 C C . VAL A 1 107 ? 3.480 39.177 33.075 1.00 20.45 161 VAL A C 1
ATOM 776 O O . VAL A 1 107 ? 3.551 38.995 34.307 1.00 20.21 161 VAL A O 1
ATOM 780 N N . ASN A 1 108 ? 4.374 38.706 32.220 1.00 19.16 162 ASN A N 1
ATOM 781 C CA . ASN A 1 108 ? 5.422 37.755 32.613 1.00 20.51 162 ASN A CA 1
ATOM 782 C C . ASN A 1 108 ? 6.765 38.208 32.111 1.00 19.77 162 ASN A C 1
ATOM 783 O O . ASN A 1 108 ? 6.854 39.154 31.331 1.00 20.78 162 ASN A O 1
ATOM 788 N N . VAL A 1 109 ? 7.827 37.565 32.587 1.00 20.33 163 VAL A N 1
ATOM 789 C CA . VAL A 1 109 ? 9.147 37.857 32.053 1.00 20.35 163 VAL A CA 1
ATOM 790 C C . VAL A 1 109 ? 9.683 36.535 31.514 1.00 21.39 163 VAL A C 1
ATOM 791 O O . VAL A 1 109 ? 9.255 35.461 31.939 1.00 21.86 163 VAL A O 1
ATOM 795 N N . ASP A 1 110 ? 10.585 36.570 30.540 1.00 21.34 164 ASP A N 1
ATOM 796 C CA . ASP A 1 110 ? 11.125 35.280 30.045 1.00 22.24 164 ASP A CA 1
ATOM 797 C C . ASP A 1 110 ? 12.210 34.753 30.967 1.00 22.10 164 ASP A C 1
ATOM 798 O O . ASP A 1 110 ? 13.385 35.087 30.832 1.00 21.35 164 ASP A O 1
ATOM 803 N N . ASN A 1 111 ? 11.766 33.950 31.921 1.00 21.97 165 ASN A N 1
ATOM 804 C CA . ASN A 1 111 ? 12.556 33.500 33.062 1.00 22.63 165 ASN A CA 1
ATOM 805 C C . ASN A 1 111 ? 13.737 32.659 32.626 1.00 22.87 165 ASN A C 1
ATOM 806 O O . ASN A 1 111 ? 14.839 32.924 33.015 1.00 22.47 165 ASN A O 1
ATOM 811 N N . TYR A 1 112 ? 13.477 31.642 31.806 1.00 23.52 166 TYR A N 1
ATOM 812 C CA . TYR A 1 112 ? 14.558 30.829 31.276 1.00 23.98 166 TYR A CA 1
ATOM 813 C C . TYR A 1 112 ? 15.631 31.694 30.600 1.00 23.32 166 TYR A C 1
ATOM 814 O O . TYR A 1 112 ? 16.816 31.524 30.867 1.00 23.26 166 TYR A O 1
ATOM 823 N N . LYS A 1 113 ? 15.239 32.618 29.726 1.00 22.58 167 LYS A N 1
ATOM 824 C CA . LYS A 1 113 ? 16.215 33.478 29.063 1.00 23.51 167 LYS A CA 1
ATOM 825 C C . LYS A 1 113 ? 17.007 34.370 30.016 1.00 22.97 167 LYS A C 1
ATOM 826 O O . LYS A 1 113 ? 18.133 34.718 29.709 1.00 24.06 167 LYS A O 1
ATOM 840 N N . GLY A 1 115 ? 18.120 33.446 33.094 1.00 22.40 169 GLY A N 1
ATOM 841 C CA . GLY A 1 115 ? 19.198 32.533 33.533 1.00 24.40 169 GLY A CA 1
ATOM 842 C C . GLY A 1 115 ? 20.220 32.334 32.428 1.00 24.67 169 GLY A C 1
ATOM 843 O O . GLY A 1 115 ? 21.446 32.348 32.642 1.00 24.51 169 GLY A O 1
ATOM 844 N N . GLU A 1 116 ? 19.705 32.122 31.225 1.00 25.68 170 GLU A N 1
ATOM 845 C CA . GLU A 1 116 ? 20.563 31.995 30.056 1.00 26.02 170 GLU A CA 1
ATOM 846 C C . GLU A 1 116 ? 21.506 33.187 29.858 1.00 25.75 170 GLU A C 1
ATOM 847 O O . GLU A 1 116 ? 22.696 32.992 29.615 1.00 25.12 170 GLU A O 1
ATOM 853 N N . LYS A 1 117 ? 21.007 34.425 29.944 1.00 24.15 171 LYS A N 1
ATOM 854 C CA . LYS A 1 117 ? 21.894 35.582 29.839 1.00 24.16 171 LYS A CA 1
ATOM 855 C C . LYS A 1 117 ? 22.997 35.587 30.897 1.00 23.94 171 LYS A C 1
ATOM 856 O O . LYS A 1 117 ? 24.105 36.023 30.601 1.00 23.23 171 LYS A O 1
ATOM 862 N N . ALA A 1 118 ? 22.681 35.185 32.137 1.00 22.95 172 ALA A N 1
ATOM 863 C CA . ALA A 1 118 ? 23.704 35.148 33.197 1.00 24.83 172 ALA A CA 1
ATOM 864 C C . ALA A 1 118 ? 24.790 34.136 32.807 1.00 25.24 172 ALA A C 1
ATOM 865 O O . ALA A 1 118 ? 25.983 34.445 32.858 1.00 26.56 172 ALA A O 1
ATOM 867 N N . SER A 1 119 ? 24.365 32.958 32.367 1.00 26.15 173 SER A N 1
ATOM 868 C CA . SER A 1 119 ? 25.306 31.938 31.893 1.00 27.56 173 SER A CA 1
ATOM 869 C C . SER A 1 119 ? 26.171 32.380 30.721 1.00 27.68 173 SER A C 1
ATOM 870 O O . SER A 1 119 ? 27.396 32.184 30.740 1.00 27.73 173 SER A O 1
ATOM 873 N N . LEU A 1 120 ? 25.545 32.977 29.705 1.00 28.06 174 LEU A N 1
ATOM 874 C CA . LEU A 1 120 ? 26.285 33.439 28.523 1.00 28.48 174 LEU A CA 1
ATOM 875 C C . LEU A 1 120 ? 27.294 34.534 28.833 1.00 29.14 174 LEU A C 1
ATOM 876 O O . LEU A 1 120 ? 28.302 34.660 28.137 1.00 29.89 174 LEU A O 1
ATOM 881 N N . LEU A 1 121 ? 27.048 35.336 29.871 1.00 28.67 175 LEU A N 1
ATOM 882 C CA . LEU A 1 121 ? 28.036 36.334 30.277 1.00 28.76 175 LEU A CA 1
ATOM 883 C C . LEU A 1 121 ? 29.302 35.610 30.763 1.00 29.21 175 LEU A C 1
ATOM 884 O O . LEU A 1 121 ? 30.436 36.007 30.437 1.00 30.00 175 LEU A O 1
ATOM 889 N N . PHE A 1 122 ? 29.109 34.568 31.567 1.00 29.63 176 PHE A N 1
ATOM 890 C CA . PHE A 1 122 ? 30.232 33.747 32.043 1.00 29.95 176 PHE A CA 1
ATOM 891 C C . PHE A 1 122 ? 30.907 33.004 30.869 1.00 31.59 176 PHE A C 1
ATOM 892 O O . PHE A 1 122 ? 32.144 32.931 30.812 1.00 31.77 176 PHE A O 1
ATOM 900 N N . ALA A 1 123 ? 30.086 32.447 29.968 1.00 32.73 177 ALA A N 1
ATOM 901 C CA . ALA A 1 123 ? 30.586 31.706 28.781 1.00 34.12 177 ALA A CA 1
ATOM 902 C C . ALA A 1 123 ? 31.453 32.594 27.912 1.00 36.11 177 ALA A C 1
ATOM 903 O O . ALA A 1 123 ? 32.495 32.156 27.403 1.00 37.12 177 ALA A O 1
ATOM 905 N N . LYS A 1 124 ? 31.005 33.838 27.750 1.00 37.29 178 LYS A N 1
ATOM 906 C CA . LYS A 1 124 ? 31.662 34.850 26.948 1.00 38.70 178 LYS A CA 1
ATOM 907 C C . LYS A 1 124 ? 32.989 35.226 27.545 1.00 39.22 178 LYS A C 1
ATOM 908 O O . LYS A 1 124 ? 33.872 35.647 26.817 1.00 39.60 178 LYS A O 1
ATOM 914 N N . LYS A 1 125 ? 33.120 35.103 28.871 1.00 39.29 179 LYS A N 1
ATOM 915 C CA . LYS A 1 125 ? 34.389 35.363 29.583 1.00 39.70 179 LYS A CA 1
ATOM 916 C C . LYS A 1 125 ? 35.245 34.100 29.763 1.00 39.23 179 LYS A C 1
ATOM 917 O O . LYS A 1 125 ? 36.311 34.151 30.365 1.00 38.82 179 LYS A O 1
ATOM 923 N N . ARG A 1 126 ? 34.752 32.987 29.224 1.00 38.84 180 ARG A N 1
ATOM 924 C CA . ARG A 1 126 ? 35.443 31.685 29.199 1.00 39.36 180 ARG A CA 1
ATOM 925 C C . ARG A 1 126 ? 35.747 31.108 30.573 1.00 38.56 180 ARG A C 1
ATOM 926 O O . ARG A 1 126 ? 36.763 30.418 30.769 1.00 38.06 180 ARG A O 1
ATOM 934 N N . TYR A 1 127 ? 34.853 31.367 31.527 1.00 37.54 181 TYR A N 1
ATOM 935 C CA . TYR A 1 127 ? 34.922 30.683 32.809 1.00 37.02 181 TYR A CA 1
ATOM 936 C C . TYR A 1 127 ? 34.670 29.207 32.601 1.00 36.57 181 TYR A C 1
ATOM 937 O O . TYR A 1 127 ? 33.857 28.825 31.760 1.00 36.90 181 TYR A O 1
ATOM 946 N N . LYS A 1 128 ? 35.353 28.377 33.375 1.00 36.08 182 LYS A N 1
ATOM 947 C CA . LYS A 1 128 ? 35.267 26.945 33.178 1.00 36.10 182 LYS A CA 1
ATOM 948 C C . LYS A 1 128 ? 34.388 26.230 34.188 1.00 34.73 182 LYS A C 1
ATOM 949 O O . LYS A 1 128 ? 33.981 25.091 33.968 1.00 34.18 182 LYS A O 1
ATOM 955 N N . SER A 1 129 ? 34.071 26.899 35.297 1.00 33.52 183 SER A N 1
ATOM 956 C CA . SER A 1 129 ? 33.037 26.384 36.203 1.00 32.26 183 SER A CA 1
ATOM 957 C C . SER A 1 129 ? 32.358 27.525 36.970 1.00 30.83 183 SER A C 1
ATOM 958 O O . SER A 1 129 ? 32.809 28.650 36.944 1.00 30.02 183 SER A O 1
ATOM 961 N N . ALA A 1 130 ? 31.246 27.206 37.623 1.00 30.04 184 ALA A N 1
ATOM 962 C CA . ALA A 1 130 ? 30.486 28.220 38.350 1.00 28.21 184 ALA A CA 1
ATOM 963 C C . ALA A 1 130 ? 29.839 27.586 39.556 1.00 27.29 184 ALA A C 1
ATOM 964 O O . ALA A 1 130 ? 29.611 26.362 39.583 1.00 27.42 184 ALA A O 1
ATOM 966 N N . ALA A 1 131 ? 29.544 28.423 40.552 1.00 25.79 185 ALA A N 1
ATOM 967 C CA . ALA A 1 131 ? 28.709 28.031 41.674 1.00 25.45 185 ALA A CA 1
ATOM 968 C C . ALA A 1 131 ? 27.399 28.843 41.613 1.00 24.32 185 ALA A C 1
ATOM 969 O O . ALA A 1 131 ? 27.315 29.819 40.860 1.00 24.50 185 ALA A O 1
ATOM 971 N N . ALA A 1 132 ? 26.395 28.396 42.364 1.00 24.31 186 ALA A N 1
ATOM 972 C CA . ALA A 1 132 ? 25.095 29.078 42.402 1.00 24.18 186 ALA A CA 1
ATOM 973 C C . ALA A 1 132 ? 24.577 29.075 43.829 1.00 24.58 186 ALA A C 1
ATOM 974 O O . ALA A 1 132 ? 24.591 28.038 44.513 1.00 24.85 186 ALA A O 1
ATOM 976 N N . ILE A 1 133 ? 24.181 30.246 44.308 1.00 23.54 187 ILE A N 1
ATOM 977 C CA . ILE A 1 133 ? 23.541 30.348 45.596 1.00 22.03 187 ILE A CA 1
ATOM 978 C C . ILE A 1 133 ? 22.090 30.683 45.320 1.00 22.82 187 ILE A C 1
ATOM 979 O O . ILE A 1 133 ? 21.789 31.735 44.720 1.00 21.45 187 ILE A O 1
ATOM 984 N N . LEU A 1 134 ? 21.214 29.779 45.751 1.00 23.89 188 LEU A N 1
ATOM 985 C CA . LEU A 1 134 ? 19.809 29.807 45.395 1.00 24.82 188 LEU A CA 1
ATOM 986 C C . LEU A 1 134 ? 18.915 29.793 46.594 1.00 26.15 188 LEU A C 1
ATOM 987 O O . LEU A 1 134 ? 18.940 28.847 47.408 1.00 26.60 188 LEU A O 1
ATOM 992 N N . THR A 1 135 ? 18.077 30.812 46.680 1.00 26.28 189 THR A N 1
ATOM 993 C CA . THR A 1 135 ? 16.942 30.759 47.560 1.00 27.44 189 THR A CA 1
ATOM 994 C C . THR A 1 135 ? 15.820 29.885 46.941 1.00 28.67 189 THR A C 1
ATOM 995 O O . THR A 1 135 ? 15.683 29.802 45.709 1.00 27.93 189 THR A O 1
ATOM 999 N N . GLU A 1 136 ? 15.050 29.202 47.787 1.00 29.35 190 GLU A N 1
ATOM 1000 C CA . GLU A 1 136 ? 14.055 28.228 47.289 1.00 32.66 190 GLU A CA 1
ATOM 1001 C C . GLU A 1 136 ? 13.040 28.868 46.325 1.00 30.93 190 GLU A C 1
ATOM 1002 O O . GLU A 1 136 ? 12.614 30.011 46.526 1.00 30.60 190 GLU A O 1
ATOM 1008 N N . SER A 1 137 ? 12.685 28.142 45.275 1.00 32.21 191 SER A N 1
ATOM 1009 C CA . SER A 1 137 ? 11.761 28.666 44.274 1.00 33.23 191 SER A CA 1
ATOM 1010 C C . SER A 1 137 ? 10.365 28.803 44.854 1.00 34.63 191 SER A C 1
ATOM 1011 O O . SER A 1 137 ? 9.805 27.849 45.389 1.00 35.08 191 SER A O 1
ATOM 1014 N N . LEU A 1 138 ? 9.823 30.010 44.792 1.00 35.52 192 LEU A N 1
ATOM 1015 C CA . LEU A 1 138 ? 8.451 30.230 45.250 1.00 36.32 192 LEU A CA 1
ATOM 1016 C C . LEU A 1 138 ? 7.432 29.923 44.171 1.00 37.20 192 LEU A C 1
ATOM 1017 O O . LEU A 1 138 ? 6.238 29.964 44.435 1.00 38.68 192 LEU A O 1
ATOM 1022 N N . ASN A 1 139 ? 7.905 29.628 42.959 1.00 37.17 193 ASN A N 1
ATOM 1023 C CA . ASN A 1 139 ? 7.032 29.274 41.822 1.00 36.71 193 ASN A CA 1
ATOM 1024 C C . ASN A 1 139 ? 7.849 28.722 40.663 1.00 36.50 193 ASN A C 1
ATOM 1025 O O . ASN A 1 139 ? 9.088 28.630 40.750 1.00 34.81 193 ASN A O 1
ATOM 1030 N N . ASP A 1 140 ? 7.153 28.380 39.572 1.00 36.22 194 ASP A N 1
ATOM 1031 C CA . ASP A 1 140 ? 7.787 27.783 38.402 1.00 35.92 194 ASP A CA 1
ATOM 1032 C C . ASP A 1 140 ? 8.748 28.745 37.699 1.00 33.67 194 ASP A C 1
ATOM 1033 O O . ASP A 1 140 ? 9.793 28.331 37.199 1.00 32.95 194 ASP A O 1
ATOM 1038 N N . ALA A 1 141 ? 8.357 30.018 37.631 1.00 31.92 195 ALA A N 1
ATOM 1039 C CA . ALA A 1 141 ? 9.192 31.076 37.082 1.00 30.66 195 ALA A CA 1
ATOM 1040 C C . ALA A 1 141 ? 10.588 31.057 37.697 1.00 30.02 195 ALA A C 1
ATOM 1041 O O . ALA A 1 141 ? 11.572 31.126 36.989 1.00 26.36 195 ALA A O 1
ATOM 1051 N N . ASP A 1 143 ? 12.102 28.538 39.257 1.00 30.69 197 ASP A N 1
ATOM 1052 C CA . ASP A 1 143 ? 12.749 27.317 38.812 1.00 30.98 197 ASP A CA 1
ATOM 1053 C C . ASP A 1 143 ? 13.325 27.522 37.413 1.00 29.34 197 ASP A C 1
ATOM 1054 O O . ASP A 1 143 ? 14.478 27.206 37.160 1.00 29.39 197 ASP A O 1
ATOM 1059 N N . ASN A 1 144 ? 12.520 28.088 36.523 1.00 28.12 198 ASN A N 1
ATOM 1060 C CA . ASN A 1 144 ? 12.963 28.320 35.152 1.00 26.99 198 ASN A CA 1
ATOM 1061 C C . ASN A 1 144 ? 14.161 29.214 35.033 1.00 25.77 198 ASN A C 1
ATOM 1062 O O . ASN A 1 144 ? 14.970 29.003 34.150 1.00 24.48 198 ASN A O 1
ATOM 1067 N N . ARG A 1 145 ? 14.289 30.230 35.903 1.00 24.41 199 ARG A N 1
ATOM 1068 C CA . ARG A 1 145 ? 15.498 31.066 35.865 1.00 23.67 199 ARG A CA 1
ATOM 1069 C C . ARG A 1 145 ? 16.726 30.216 36.187 1.00 24.52 199 ARG A C 1
ATOM 1070 O O . ARG A 1 145 ? 17.801 30.352 35.564 1.00 25.26 199 ARG A O 1
ATOM 1078 N N . ASN A 1 146 ? 16.573 29.339 37.173 1.00 24.15 200 ASN A N 1
ATOM 1079 C CA . ASN A 1 146 ? 17.688 28.462 37.545 1.00 25.45 200 ASN A CA 1
ATOM 1080 C C . ASN A 1 146 ? 18.053 27.492 36.430 1.00 26.23 200 ASN A C 1
ATOM 1081 O O . ASN A 1 146 ? 19.243 27.318 36.117 1.00 27.21 200 ASN A O 1
ATOM 1086 N N . LYS A 1 147 ? 17.024 26.887 35.851 1.00 26.81 201 LYS A N 1
ATOM 1087 C CA . LYS A 1 147 ? 17.169 25.941 34.744 1.00 28.84 201 LYS A CA 1
ATOM 1088 C C . LYS A 1 147 ? 17.842 26.622 33.568 1.00 28.18 201 LYS A C 1
ATOM 1089 O O . LYS A 1 147 ? 18.751 26.051 32.957 1.00 28.76 201 LYS A O 1
ATOM 1095 N N . GLY A 1 148 ? 17.431 27.860 33.275 1.00 27.23 202 GLY A N 1
ATOM 1096 C CA . GLY A 1 148 ? 18.071 28.638 32.212 1.00 26.71 202 GLY A CA 1
ATOM 1097 C C . GLY A 1 148 ? 19.576 28.795 32.439 1.00 26.08 202 GLY A C 1
ATOM 1098 O O . GLY A 1 148 ? 20.369 28.652 31.493 1.00 25.07 202 GLY A O 1
ATOM 1099 N N . PHE A 1 149 ? 19.973 29.089 33.673 1.00 24.95 203 PHE A N 1
ATOM 1100 C CA . PHE A 1 149 ? 21.387 29.228 34.007 1.00 25.24 203 PHE A CA 1
ATOM 1101 C C . PHE A 1 149 ? 22.133 27.881 33.900 1.00 26.01 203 PHE A C 1
ATOM 1102 O O . PHE A 1 149 ? 23.159 27.787 33.234 1.00 26.05 203 PHE A O 1
ATOM 1110 N N . ILE A 1 150 ? 21.604 26.871 34.577 1.00 27.18 204 ILE A N 1
ATOM 1111 C CA . ILE A 1 150 ? 22.236 25.557 34.705 1.00 29.54 204 ILE A CA 1
ATOM 1112 C C . ILE A 1 150 ? 22.387 24.858 33.339 1.00 29.63 204 ILE A C 1
ATOM 1113 O O . ILE A 1 150 ? 23.488 24.433 32.979 1.00 30.37 204 ILE A O 1
ATOM 1118 N N . GLU A 1 151 ? 21.285 24.763 32.601 1.00 30.40 205 GLU A N 1
ATOM 1119 C CA . GLU A 1 151 ? 21.274 24.170 31.259 1.00 31.07 205 GLU A CA 1
ATOM 1120 C C . GLU A 1 151 ? 22.178 24.903 30.278 1.00 30.71 205 GLU A C 1
ATOM 1121 O O . GLU A 1 151 ? 22.842 24.275 29.448 1.00 30.36 205 GLU A O 1
ATOM 1127 N N . THR A 1 152 ? 22.202 26.235 30.363 1.00 29.54 206 THR A N 1
ATOM 1128 C CA . THR A 1 152 ? 23.043 27.022 29.493 1.00 28.86 206 THR A CA 1
ATOM 1129 C C . THR A 1 152 ? 24.505 26.816 29.848 1.00 29.42 206 THR A C 1
ATOM 1130 O O . THR A 1 152 ? 25.377 26.825 28.964 1.00 29.68 206 THR A O 1
ATOM 1134 N N . CYS A 1 153 ? 24.787 26.624 31.131 1.00 29.51 207 CYS A N 1
ATOM 1135 C CA . CYS A 1 153 ? 26.163 26.360 31.531 1.00 30.60 207 CYS A CA 1
ATOM 1136 C C . CYS A 1 153 ? 26.618 25.032 30.923 1.00 31.40 207 CYS A C 1
ATOM 1137 O O . CYS A 1 153 ? 27.698 24.971 30.346 1.00 31.55 207 CYS A O 1
ATOM 1140 N N . HIS A 1 154 ? 25.797 23.994 31.075 1.00 33.67 208 HIS A N 1
ATOM 1141 C CA . HIS A 1 154 ? 26.084 22.665 30.494 1.00 35.87 208 HIS A CA 1
ATOM 1142 C C . HIS A 1 154 ? 26.332 22.747 28.977 1.00 36.24 208 HIS A C 1
ATOM 1143 O O . HIS A 1 154 ? 27.261 22.118 28.474 1.00 36.88 208 HIS A O 1
ATOM 1150 N N . LYS A 1 155 ? 25.509 23.518 28.256 1.00 36.11 209 LYS A N 1
ATOM 1151 C CA . LYS A 1 155 ? 25.673 23.703 26.812 1.00 36.13 209 LYS A CA 1
ATOM 1152 C C . LYS A 1 155 ? 26.948 24.417 26.430 1.00 35.99 209 LYS A C 1
ATOM 1153 O O . LYS A 1 155 ? 27.444 24.237 25.313 1.00 36.11 209 LYS A O 1
ATOM 1159 N N . ASN A 1 156 ? 27.489 25.235 27.328 1.00 35.14 210 ASN A N 1
ATOM 1160 C CA . ASN A 1 156 ? 28.649 26.052 26.986 1.00 35.44 210 ASN A CA 1
ATOM 1161 C C . ASN A 1 156 ? 29.955 25.666 27.683 1.00 35.52 210 ASN A C 1
ATOM 1162 O O . ASN A 1 156 ? 30.889 26.475 27.749 1.00 36.42 210 ASN A O 1
ATOM 1167 N N . GLY A 1 157 ? 29.998 24.462 28.227 1.00 35.72 211 GLY A N 1
ATOM 1168 C CA . GLY A 1 157 ? 31.216 23.933 28.836 1.00 36.55 211 GLY A CA 1
ATOM 1169 C C . GLY A 1 157 ? 31.581 24.560 30.165 1.00 36.89 211 GLY A C 1
ATOM 1170 O O . GLY A 1 157 ? 32.768 24.623 30.531 1.00 37.80 211 GLY A O 1
ATOM 1171 N N . ILE A 1 158 ? 30.576 25.046 30.891 1.00 35.97 212 ILE A N 1
ATOM 1172 C CA . ILE A 1 158 ? 30.787 25.548 32.256 1.00 34.73 212 ILE A CA 1
ATOM 1173 C C . ILE A 1 158 ? 30.288 24.485 33.230 1.00 34.85 212 ILE A C 1
ATOM 1174 O O . ILE A 1 158 ? 29.085 24.168 33.250 1.00 33.90 212 ILE A O 1
ATOM 1179 N N . LYS A 1 159 ? 31.201 23.906 34.015 1.00 35.22 213 LYS A N 1
ATOM 1180 C CA . LYS A 1 159 ? 30.822 22.858 34.975 1.00 36.90 213 LYS A CA 1
ATOM 1181 C C . LYS A 1 159 ? 30.094 23.477 36.170 1.00 35.66 213 LYS A C 1
ATOM 1182 O O . LYS A 1 159 ? 30.556 24.454 36.713 1.00 35.72 213 LYS A O 1
ATOM 1188 N N . ILE A 1 160 ? 28.954 22.919 36.555 1.00 35.40 214 ILE A N 1
ATOM 1189 C CA . ILE A 1 160 ? 28.358 23.248 37.842 1.00 36.61 214 ILE A CA 1
ATOM 1190 C C . ILE A 1 160 ? 28.170 21.976 38.626 1.00 37.55 214 ILE A C 1
ATOM 1191 O O . ILE A 1 160 ? 27.139 21.302 38.486 1.00 38.56 214 ILE A O 1
ATOM 1196 N N . SER A 1 161 ? 29.146 21.686 39.479 1.00 38.10 215 SER A N 1
ATOM 1197 C CA . SER A 1 161 ? 29.068 20.572 40.418 1.00 38.53 215 SER A CA 1
ATOM 1198 C C . SER A 1 161 ? 27.890 20.773 41.366 1.00 39.15 215 SER A C 1
ATOM 1199 O O . SER A 1 161 ? 27.641 21.889 41.833 1.00 38.36 215 SER A O 1
ATOM 1202 N N . GLU A 1 162 ? 27.163 19.683 41.635 1.00 39.37 216 GLU A N 1
ATOM 1203 C CA . GLU A 1 162 ? 25.926 19.714 42.435 1.00 39.39 216 GLU A CA 1
ATOM 1204 C C . GLU A 1 162 ? 26.156 20.252 43.835 1.00 38.28 216 GLU A C 1
ATOM 1205 O O . GLU A 1 162 ? 25.272 20.852 44.439 1.00 37.53 216 GLU A O 1
ATOM 1211 N N . ASN A 1 163 ? 27.357 20.035 44.354 1.00 36.55 217 ASN A N 1
ATOM 1212 C CA . ASN A 1 163 ? 27.674 20.531 45.668 1.00 36.33 217 ASN A CA 1
ATOM 1213 C C . ASN A 1 163 ? 28.057 22.003 45.630 1.00 35.49 217 ASN A C 1
ATOM 1214 O O . ASN A 1 163 ? 28.279 22.623 46.675 1.00 35.49 217 ASN A O 1
ATOM 1219 N N . HIS A 1 164 ? 28.140 22.578 44.434 1.00 35.04 218 HIS A N 1
ATOM 1220 C CA . HIS A 1 164 ? 28.366 24.030 44.340 1.00 33.92 218 HIS A CA 1
ATOM 1221 C C . HIS A 1 164 ? 27.103 24.807 44.113 1.00 32.04 218 HIS A C 1
ATOM 1222 O O . HIS A 1 164 ? 27.159 25.937 43.701 1.00 30.96 218 HIS A O 1
ATOM 1229 N N . ILE A 1 165 ? 25.974 24.155 44.342 1.00 31.86 219 ILE A N 1
ATOM 1230 C CA . ILE A 1 165 ? 24.697 24.803 44.450 1.00 30.53 219 ILE A CA 1
ATOM 1231 C C . ILE A 1 165 ? 24.380 24.818 45.947 1.00 30.18 219 ILE A C 1
ATOM 1232 O O . ILE A 1 165 ? 24.324 23.764 46.607 1.00 30.08 219 ILE A O 1
ATOM 1237 N N . ILE A 1 166 ? 24.243 26.023 46.493 1.00 27.56 220 ILE A N 1
ATOM 1238 C CA . ILE A 1 166 ? 24.118 26.215 47.934 1.00 27.54 220 ILE A CA 1
ATOM 1239 C C . ILE A 1 166 ? 22.779 26.894 48.198 1.00 27.40 220 ILE A C 1
ATOM 1240 O O . ILE A 1 166 ? 22.514 27.973 47.627 1.00 26.71 220 ILE A O 1
ATOM 1245 N N . ALA A 1 167 ? 21.944 26.264 49.024 1.00 27.59 221 ALA A N 1
ATOM 1246 C CA . ALA A 1 167 ? 20.672 26.853 49.429 1.00 27.65 221 ALA A CA 1
ATOM 1247 C C . ALA A 1 167 ? 20.949 28.075 50.299 1.00 28.05 221 ALA A C 1
ATOM 1248 O O . ALA A 1 167 ? 21.942 28.099 51.058 1.00 28.34 221 ALA A O 1
ATOM 1250 N N . ALA A 1 168 ? 20.082 29.083 50.195 1.00 27.06 222 ALA A N 1
ATOM 1251 C CA . ALA A 1 168 ? 20.168 30.265 51.060 1.00 27.09 22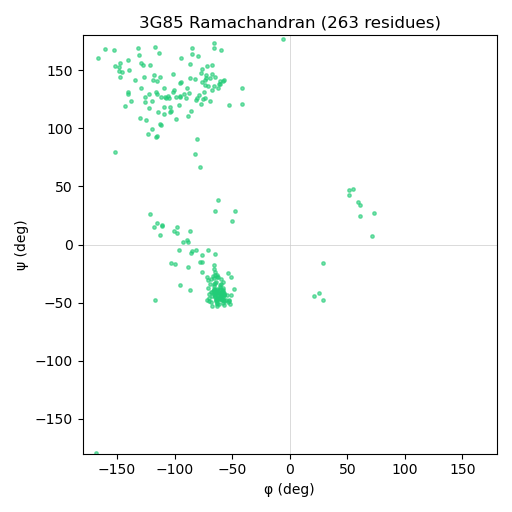2 ALA A CA 1
ATOM 1252 C C . ALA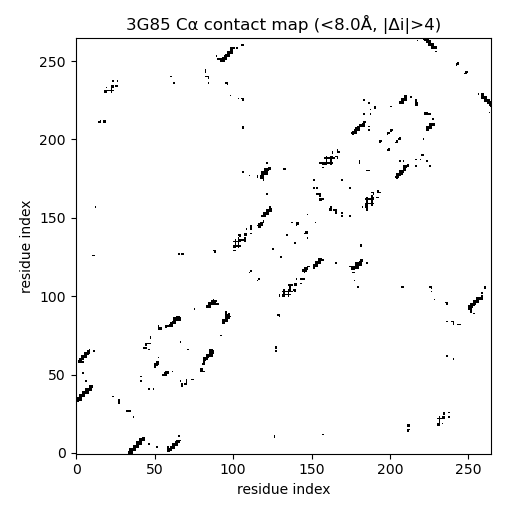 A 1 168 ? 18.802 30.864 51.340 1.00 27.62 222 ALA A C 1
ATOM 1253 O O . ALA A 1 168 ? 17.872 30.750 50.522 1.00 27.81 222 ALA A O 1
ATOM 1255 N N . GLU A 1 169 ? 18.675 31.535 52.483 1.00 27.88 223 GLU A N 1
ATOM 1256 C CA . GLU A 1 169 ? 17.507 32.390 52.708 1.00 29.58 223 GLU A CA 1
ATOM 1257 C C . GLU A 1 169 ? 17.596 33.652 51.877 1.00 28.72 223 GLU A C 1
ATOM 1258 O O . GLU A 1 169 ? 18.699 34.175 51.642 1.00 27.97 223 GLU A O 1
ATOM 1264 N N . ASN A 1 170 ? 16.430 34.135 51.418 1.00 28.41 224 ASN A N 1
ATOM 1265 C CA . ASN A 1 170 ? 16.402 35.291 50.547 1.00 28.12 224 ASN A CA 1
ATOM 1266 C C . ASN A 1 170 ? 16.485 36.583 51.356 1.00 28.17 224 ASN A C 1
ATOM 1267 O O . ASN A 1 170 ? 15.463 37.271 51.559 1.00 28.35 224 ASN A O 1
ATOM 1272 N N . SER A 1 171 ? 17.692 36.912 51.802 1.00 25.93 225 SER A N 1
ATOM 1273 C CA . SER A 1 171 ? 17.921 38.164 52.549 1.00 25.34 225 SER A CA 1
ATOM 1274 C C . SER A 1 171 ? 19.404 38.449 52.462 1.00 25.07 225 SER A C 1
ATOM 1275 O O . SER A 1 171 ? 20.185 37.563 52.024 1.00 23.31 225 SER A O 1
ATOM 1278 N N . ILE A 1 172 ? 19.802 39.660 52.853 1.00 23.25 226 ILE A N 1
ATOM 1279 C CA . ILE A 1 172 ? 21.215 39.969 52.895 1.00 23.91 226 ILE A CA 1
ATOM 1280 C C . ILE A 1 172 ? 21.919 39.044 53.904 1.00 24.39 226 ILE A C 1
ATOM 1281 O O . ILE A 1 172 ? 23.004 38.487 53.622 1.00 22.96 226 ILE A O 1
ATOM 1286 N N . HIS A 1 173 ? 21.315 38.875 55.077 1.00 24.70 227 HIS A N 1
ATOM 1287 C CA . HIS A 1 173 ? 21.891 37.920 56.072 1.00 26.45 227 HIS A CA 1
ATOM 1288 C C . HIS A 1 173 ? 21.991 36.504 55.501 1.00 24.98 227 HIS A C 1
ATOM 1289 O O . HIS A 1 173 ? 22.970 35.792 55.749 1.00 25.55 227 HIS A O 1
ATOM 1296 N N . GLY A 1 174 ? 20.988 36.083 54.734 1.00 24.47 228 GLY A N 1
ATOM 1297 C CA . GLY A 1 174 ? 21.051 34.788 54.044 1.00 24.14 228 GLY A CA 1
ATOM 1298 C C . GLY A 1 174 ? 22.243 34.687 53.094 1.00 23.54 228 GLY A C 1
ATOM 1299 O O . GLY A 1 174 ? 22.884 33.640 53.018 1.00 24.09 228 GLY A O 1
ATOM 1300 N N . GLY A 1 175 ? 22.535 35.767 52.363 1.00 23.42 229 GLY A N 1
ATOM 1301 C CA . GLY A 1 175 ? 23.697 35.822 51.479 1.00 23.38 229 GLY A CA 1
ATOM 1302 C C . GLY A 1 175 ? 24.993 35.743 52.272 1.00 24.27 229 GLY A C 1
ATOM 1303 O O . GLY A 1 175 ? 25.972 35.113 51.836 1.00 22.72 229 GLY A O 1
ATOM 1304 N N . VAL A 1 176 ? 25.008 36.406 53.419 1.00 23.57 230 VAL A N 1
ATOM 1305 C CA . VAL A 1 176 ? 26.171 36.363 54.311 1.00 24.97 230 VAL A CA 1
ATOM 1306 C C . VAL A 1 176 ? 26.388 34.896 54.762 1.00 25.07 230 VAL A C 1
ATOM 1307 O O . VAL A 1 176 ? 27.469 34.378 54.586 1.00 26.19 230 VAL A O 1
ATOM 1311 N N . ASP A 1 177 ? 25.347 34.235 55.269 1.00 24.83 231 ASP A N 1
ATOM 1312 C CA . ASP A 1 177 ? 25.451 32.840 55.682 1.00 25.31 231 ASP A CA 1
ATOM 1313 C C . ASP A 1 177 ? 25.934 31.905 54.548 1.00 25.97 231 ASP A C 1
ATOM 1314 O O . ASP A 1 177 ? 26.806 31.034 54.764 1.00 24.89 231 ASP A O 1
ATOM 1319 N N . ALA A 1 178 ? 25.418 32.121 53.336 1.00 24.28 232 ALA A N 1
ATOM 1320 C CA . ALA A 1 178 ? 25.757 31.300 52.189 1.00 24.30 232 ALA A CA 1
ATOM 1321 C C . ALA A 1 178 ? 27.222 31.491 51.780 1.00 24.57 232 ALA A C 1
ATOM 1322 O O . ALA A 1 178 ? 27.898 30.522 51.434 1.00 25.62 232 ALA A O 1
ATOM 1324 N N . ALA A 1 179 ? 27.715 32.731 51.809 1.00 24.78 233 ALA A N 1
ATOM 1325 C CA . ALA A 1 179 ? 29.090 33.010 51.408 1.00 25.48 233 ALA A CA 1
ATOM 1326 C C . ALA A 1 179 ? 30.080 32.364 52.382 1.00 26.61 233 ALA A C 1
ATOM 1327 O O . ALA A 1 179 ? 31.167 31.930 51.973 1.00 26.97 233 ALA A O 1
ATOM 1329 N N . LYS A 1 180 ? 29.714 32.334 53.659 1.00 27.54 234 LYS A N 1
ATOM 1330 C CA . LYS A 1 180 ? 30.564 31.710 54.688 1.00 29.75 234 LYS A CA 1
ATOM 1331 C C . LYS A 1 180 ? 30.726 30.201 54.405 1.00 29.57 234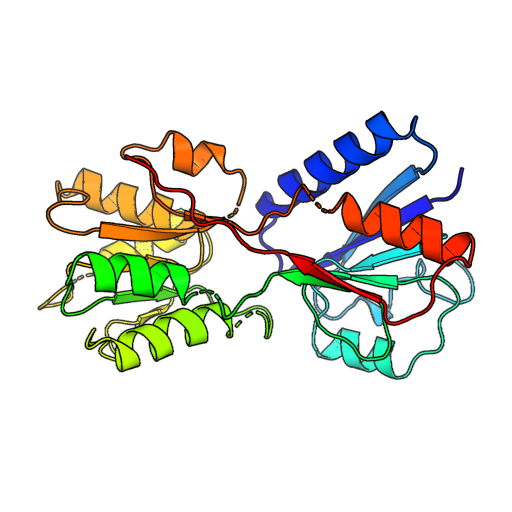 LYS A C 1
ATOM 1332 O O . LYS A 1 180 ? 31.814 29.641 54.558 1.00 29.71 234 LYS A O 1
ATOM 1338 N N . LYS A 1 181 ? 29.658 29.565 53.942 1.00 29.90 235 LYS A N 1
ATOM 1339 C CA . LYS A 1 181 ? 29.727 28.154 53.500 1.00 28.87 235 LYS A CA 1
ATOM 1340 C C . LYS A 1 181 ? 30.513 28.029 52.211 1.00 29.70 235 LYS A C 1
ATOM 1341 O O . LYS A 1 181 ? 31.386 27.161 52.100 1.00 29.26 235 LYS A O 1
ATOM 1347 N N . LEU A 1 182 ? 30.195 28.872 51.224 1.00 29.40 236 LEU A N 1
ATOM 1348 C CA . LEU A 1 182 ? 30.944 28.918 49.967 1.00 30.77 236 LEU A CA 1
ATOM 1349 C C . LEU A 1 182 ? 32.432 28.961 50.264 1.00 31.19 236 LEU A C 1
ATOM 1350 O O . LEU A 1 182 ? 33.203 28.259 49.622 1.00 31.75 236 LEU A O 1
ATOM 1363 N N . LYS A 1 184 ? 34.036 27.795 52.743 1.00 32.98 238 LYS A N 1
ATOM 1364 C CA . LYS A 1 184 ? 34.528 26.530 53.304 1.00 33.58 238 LYS A CA 1
ATOM 1365 C C . LYS A 1 184 ? 34.839 25.467 52.271 1.00 34.61 238 LYS A C 1
ATOM 1366 O O . LYS A 1 184 ? 35.526 24.489 52.593 1.00 33.03 238 LYS A O 1
ATOM 1372 N N . LEU A 1 185 ? 34.338 25.653 51.048 1.00 34.47 239 LEU A N 1
ATOM 1373 C CA . LEU A 1 185 ? 34.578 24.712 49.961 1.00 36.51 239 LEU A CA 1
ATOM 1374 C C . LEU A 1 185 ? 36.082 24.605 49.683 1.00 38.36 239 LEU A C 1
ATOM 1375 O O . LEU A 1 185 ? 36.817 25.607 49.737 1.00 38.30 239 LEU A O 1
ATOM 1380 N N . LYS A 1 186 ? 36.542 23.375 49.453 1.00 40.70 240 LYS A N 1
ATOM 1381 C CA . LYS A 1 186 ? 37.945 23.143 49.126 1.00 43.09 240 LYS A CA 1
ATOM 1382 C C . LYS A 1 186 ? 38.326 23.882 47.853 1.00 43.59 240 LYS A C 1
ATOM 1383 O O . LYS A 1 186 ? 39.382 24.503 47.795 1.00 44.37 240 LYS A O 1
ATOM 1389 N N . ASN A 1 187 ? 37.466 23.778 46.843 1.00 44.18 241 ASN A N 1
ATOM 1390 C CA . ASN A 1 187 ? 37.639 24.461 45.566 1.00 44.89 241 ASN A CA 1
ATOM 1391 C C . ASN A 1 187 ? 36.396 25.291 45.273 1.00 44.53 241 ASN A C 1
ATOM 1392 O O . ASN A 1 187 ? 35.341 24.727 44.969 1.00 45.36 241 ASN A O 1
ATOM 1397 N N . THR A 1 188 ? 36.501 26.615 45.393 1.00 43.33 242 THR A N 1
ATOM 1398 C CA . THR A 1 188 ? 35.387 27.510 45.020 1.00 42.54 242 THR A CA 1
ATOM 1399 C C . THR A 1 188 ? 35.576 28.023 43.578 1.00 40.19 242 THR A C 1
ATOM 1400 O O . THR A 1 188 ? 36.629 28.570 43.269 1.00 39.69 242 THR A O 1
ATOM 1404 N N . PRO A 1 189 ? 34.551 27.867 42.704 1.00 38.09 243 PRO A N 1
ATOM 1405 C CA . PRO A 1 189 ? 34.625 28.366 41.333 1.00 36.66 243 PRO A CA 1
ATOM 1406 C C . PRO A 1 189 ? 34.837 29.878 41.265 1.00 35.41 243 PRO A C 1
ATOM 1407 O O . PRO A 1 189 ? 34.688 30.583 42.268 1.00 34.75 243 PRO A O 1
ATOM 1411 N N . LYS A 1 190 ? 35.166 30.364 40.079 1.00 33.85 244 LYS A N 1
ATOM 1412 C CA . LYS A 1 190 ? 35.444 31.772 39.890 1.00 32.92 244 LYS A CA 1
ATOM 1413 C C . LYS A 1 190 ? 34.232 32.577 39.370 1.00 31.57 244 LYS A C 1
ATOM 1414 O O . LYS A 1 190 ? 34.309 33.795 39.231 1.00 31.65 244 LYS A O 1
ATOM 1420 N N . ALA A 1 191 ? 33.145 31.881 39.067 1.00 29.61 245 ALA A N 1
ATOM 1421 C CA . ALA A 1 191 ? 31.895 32.509 38.655 1.00 28.51 245 ALA A CA 1
ATOM 1422 C C . ALA A 1 191 ? 30.842 32.137 39.673 1.00 27.37 245 ALA A C 1
ATOM 1423 O O . ALA A 1 191 ? 30.817 31.000 40.178 1.00 27.33 245 ALA A O 1
ATOM 1425 N N . LEU A 1 192 ? 29.974 33.097 39.993 1.00 26.02 246 LEU A N 1
ATOM 1426 C CA . LEU A 1 192 ? 28.916 32.857 40.951 1.00 24.07 246 LEU A CA 1
ATOM 1427 C C . LEU A 1 192 ? 27.606 33.470 40.473 1.00 24.01 246 LEU A C 1
ATOM 1428 O O . LEU A 1 192 ? 27.547 34.654 40.206 1.00 23.90 246 LEU A O 1
ATOM 1433 N N . PHE A 1 193 ? 26.577 32.640 40.368 1.00 23.12 247 PHE A N 1
ATOM 1434 C CA . PHE A 1 193 ? 25.219 33.086 40.106 1.00 23.21 247 PHE A CA 1
ATOM 1435 C C . PHE A 1 193 ? 24.421 33.163 41.414 1.00 22.38 247 PHE A C 1
ATOM 1436 O O . PHE A 1 193 ? 24.358 32.191 42.169 1.00 22.13 247 PHE A O 1
ATOM 1444 N N . CYS A 1 194 ? 23.801 34.309 41.679 1.00 22.02 248 CYS A N 1
ATOM 1445 C CA . CYS A 1 194 ? 22.889 34.412 42.839 1.00 21.41 248 CYS A CA 1
ATOM 1446 C C . CYS A 1 194 ? 21.492 34.663 42.314 1.00 21.19 248 CYS A C 1
ATOM 1447 O O . CYS A 1 194 ? 21.304 35.558 41.501 1.00 20.81 248 CYS A O 1
ATOM 1450 N N . ASN A 1 195 ? 20.519 33.894 42.759 1.00 19.96 249 ASN A N 1
ATOM 1451 C CA . ASN A 1 195 ? 19.182 34.067 42.175 1.00 20.77 249 ASN A CA 1
ATOM 1452 C C . ASN A 1 195 ? 18.377 35.163 42.885 1.00 19.81 249 ASN A C 1
ATOM 1453 O O . ASN A 1 195 ? 17.165 35.291 42.664 1.00 20.83 249 ASN A O 1
ATOM 1458 N N . SER A 1 196 ? 19.045 35.943 43.737 1.00 19.80 250 SER A N 1
ATOM 1459 C CA . SER A 1 196 ? 18.450 37.215 44.197 1.00 20.48 250 SER A CA 1
ATOM 1460 C C . SER A 1 196 ? 19.566 38.224 44.448 1.00 21.33 250 SER A C 1
ATOM 1461 O O . SER A 1 196 ? 20.710 37.853 44.801 1.00 18.88 250 SER A O 1
ATOM 1464 N N . ASP A 1 197 ? 19.248 39.499 44.248 1.00 20.25 251 ASP A N 1
ATOM 1465 C CA . ASP A 1 197 ? 20.217 40.559 44.536 1.00 20.77 251 ASP A CA 1
ATOM 1466 C C . ASP A 1 197 ? 20.485 40.700 46.029 1.00 20.44 251 ASP A C 1
ATOM 1467 O O . ASP A 1 197 ? 21.610 41.043 46.392 1.00 21.18 251 ASP A O 1
ATOM 1472 N N . SER A 1 198 ? 19.521 40.391 46.899 1.00 20.25 252 SER A N 1
ATOM 1473 C CA . SER A 1 198 ? 19.768 40.480 48.350 1.00 21.12 252 SER A CA 1
ATOM 1474 C C . SER A 1 198 ? 20.848 39.475 48.737 1.00 20.53 252 SER A C 1
ATOM 1475 O O . SER A 1 198 ? 21.723 39.754 49.546 1.00 20.62 252 SER A O 1
ATOM 1478 N N . ILE A 1 199 ? 20.767 38.291 48.138 1.00 20.70 253 ILE A N 1
ATOM 1479 C CA . ILE A 1 199 ? 21.760 37.265 48.371 1.00 21.31 253 ILE A CA 1
ATOM 1480 C C . ILE A 1 199 ? 23.119 37.791 47.931 1.00 20.45 253 ILE A C 1
ATOM 1481 O O . ILE A 1 199 ? 24.120 37.669 48.658 1.00 21.87 253 ILE A O 1
ATOM 1486 N N . ALA A 1 200 ? 23.174 38.382 46.744 1.00 19.92 254 ALA A N 1
ATOM 1487 C CA . ALA A 1 200 ? 24.446 38.909 46.212 1.00 19.72 254 ALA A CA 1
ATOM 1488 C C . ALA A 1 200 ? 25.051 40.000 47.093 1.00 20.30 254 ALA A C 1
ATOM 1489 O O . ALA A 1 200 ? 26.272 40.053 47.295 1.00 20.05 254 ALA A O 1
ATOM 1491 N N . LEU A 1 201 ? 24.206 40.856 47.650 1.00 20.95 255 LEU A N 1
ATOM 1492 C CA . LEU A 1 201 ? 24.715 41.920 48.527 1.00 21.07 255 LEU A CA 1
ATOM 1493 C C . LEU A 1 201 ? 25.345 41.356 49.809 1.00 21.01 255 LEU A C 1
ATOM 1494 O O . LEU A 1 201 ? 26.408 41.835 50.249 1.00 21.41 255 LEU A O 1
ATOM 1499 N N . GLY A 1 202 ? 24.737 40.311 50.350 1.00 20.22 256 GLY A N 1
ATOM 1500 C CA . GLY A 1 202 ? 25.294 39.619 51.516 1.00 21.20 256 GLY A CA 1
ATOM 1501 C C . GLY A 1 202 ? 26.619 38.930 51.181 1.00 21.59 256 GLY A C 1
ATOM 1502 O O . GLY A 1 202 ? 27.574 38.958 51.979 1.00 22.28 256 GLY A O 1
ATOM 1503 N N . VAL A 1 203 ? 26.657 38.285 50.020 1.00 21.34 257 VAL A N 1
ATOM 1504 C CA . VAL A 1 203 ? 27.887 37.617 49.540 1.00 21.76 257 VAL A CA 1
ATOM 1505 C C . VAL A 1 203 ? 29.062 38.601 49.443 1.00 21.35 257 VAL A C 1
ATOM 1506 O O . VAL A 1 203 ? 30.152 38.357 49.959 1.00 21.31 257 VAL A O 1
ATOM 1510 N N . ILE A 1 204 ? 28.829 39.744 48.822 1.00 21.42 258 ILE A N 1
ATOM 1511 C CA . ILE A 1 204 ? 29.870 40.743 48.662 1.00 22.98 258 ILE A CA 1
ATOM 1512 C C . ILE A 1 204 ? 30.320 41.285 50.026 1.00 23.57 258 ILE A C 1
ATOM 1513 O O . ILE A 1 204 ? 31.521 41.601 50.181 1.00 23.19 258 ILE A O 1
ATOM 1518 N N . SER A 1 205 ? 29.402 41.354 51.007 1.00 22.11 259 SER A N 1
ATOM 1519 C CA . SER A 1 205 ? 29.752 41.765 52.375 1.00 25.18 259 SER A CA 1
ATOM 1520 C C . SER A 1 205 ? 30.923 40.880 52.869 1.00 25.56 259 SER A C 1
ATOM 1521 O O . SER A 1 205 ? 31.952 41.369 53.363 1.00 25.68 259 SER A O 1
ATOM 1524 N N . VAL A 1 206 ? 30.749 39.577 52.701 1.00 26.52 260 VAL A N 1
ATOM 1525 C CA . VAL A 1 206 ? 31.727 38.593 53.188 1.00 28.13 260 VAL A CA 1
ATOM 1526 C C . VAL A 1 206 ? 33.004 38.628 52.337 1.00 28.40 260 VAL A C 1
ATOM 1527 O O . VAL A 1 206 ? 34.116 38.672 52.879 1.00 29.99 260 VAL A O 1
ATOM 1531 N N . LEU A 1 207 ? 32.861 38.615 51.014 1.00 28.44 261 LEU A N 1
ATOM 1532 C CA . LEU A 1 207 ? 34.021 38.671 50.121 1.00 29.67 261 LEU A CA 1
ATOM 1533 C C . LEU A 1 207 ? 34.875 39.919 50.351 1.00 31.14 261 LEU A C 1
ATOM 1534 O O . LEU A 1 207 ? 36.118 39.855 50.251 1.00 31.74 261 LEU A O 1
ATOM 1539 N N . ASN A 1 208 ? 34.233 41.056 50.635 1.00 30.98 262 ASN A N 1
ATOM 1540 C CA . ASN A 1 208 ? 34.965 42.277 50.980 1.00 32.38 262 ASN A CA 1
ATOM 1541 C C . ASN A 1 208 ? 35.764 42.153 52.296 1.00 34.09 262 ASN A C 1
ATOM 1542 O O . ASN A 1 208 ? 36.943 42.530 52.345 1.00 35.22 262 ASN A O 1
ATOM 1547 N N . LYS A 1 209 ? 35.126 41.638 53.345 1.00 35.82 263 LYS A N 1
ATOM 1548 C CA . LYS A 1 209 ? 35.767 41.404 54.643 1.00 39.06 263 LYS A CA 1
ATOM 1549 C C . LYS A 1 209 ? 36.981 40.473 54.497 1.00 40.01 263 LYS A C 1
ATOM 1550 O O . LYS A 1 209 ? 38.015 40.692 55.113 1.00 41.00 263 LYS A O 1
ATOM 1556 N N . ARG A 1 210 ? 36.839 39.443 53.673 1.00 41.06 264 ARG A N 1
ATOM 1557 C CA . ARG A 1 210 ? 37.883 38.455 53.482 1.00 42.84 264 ARG A CA 1
ATOM 1558 C C . ARG A 1 210 ? 38.861 38.821 52.361 1.00 43.90 264 ARG A C 1
ATOM 1559 O O . ARG A 1 210 ? 39.778 38.051 52.063 1.00 44.60 264 ARG A O 1
ATOM 1567 N N . GLN A 1 211 ? 38.675 40.011 51.777 1.00 44.68 265 GLN A N 1
ATOM 1568 C CA . GLN A 1 211 ? 39.563 40.580 50.748 1.00 46.08 265 GLN A CA 1
ATOM 1569 C C . GLN A 1 211 ? 39.682 39.705 49.491 1.00 45.97 265 GLN A C 1
ATOM 1570 O O . GLN A 1 211 ? 40.744 39.607 48.861 1.00 46.44 265 GLN A O 1
ATOM 1576 N N . ILE A 1 212 ? 38.574 39.075 49.119 1.00 45.56 266 ILE A N 1
ATOM 1577 C CA . ILE A 1 212 ? 38.523 38.329 47.879 1.00 45.05 266 ILE A CA 1
ATOM 1578 C C . ILE A 1 212 ? 38.125 39.326 46.805 1.00 45.27 266 ILE A C 1
ATOM 1579 O O . ILE A 1 212 ? 37.177 40.092 46.979 1.00 45.78 266 ILE A O 1
ATOM 1584 N N . SER A 1 213 ? 38.878 39.345 45.712 1.00 45.25 267 SER A N 1
ATOM 1585 C CA . SER A 1 213 ? 38.697 40.347 44.666 1.00 45.56 267 SER A CA 1
ATOM 1586 C C . SER A 1 213 ? 37.532 40.070 43.727 1.00 45.17 267 SER A C 1
ATOM 1587 O O . SER A 1 213 ? 37.406 38.978 43.166 1.00 45.09 267 SER A O 1
ATOM 1590 N N . ILE A 1 214 ? 36.683 41.080 43.560 1.00 44.66 268 ILE A N 1
ATOM 1591 C CA . ILE A 1 214 ? 35.596 41.028 42.601 1.00 44.21 268 ILE A CA 1
ATOM 1592 C C . ILE A 1 214 ? 35.913 42.035 41.487 1.00 44.52 268 ILE A C 1
ATOM 1593 O O . ILE A 1 214 ? 36.186 43.205 41.773 1.00 45.32 268 ILE A O 1
ATOM 1598 N N . PRO A 1 215 ? 35.886 41.599 40.209 1.00 44.25 269 PRO A N 1
ATOM 1599 C CA . PRO A 1 215 ? 35.572 40.292 39.650 1.00 43.95 269 PRO A CA 1
ATOM 1600 C C . PRO A 1 215 ? 36.774 39.353 39.539 1.00 44.24 269 PRO A C 1
ATOM 1601 O O . PRO A 1 215 ? 36.623 38.241 39.021 1.00 44.08 269 PRO A O 1
ATOM 1605 N N . ASP A 1 216 ? 37.951 39.791 39.994 1.00 44.26 270 ASP A N 1
ATOM 1606 C CA . ASP A 1 216 ? 39.206 39.060 39.705 1.00 44.36 270 ASP A CA 1
ATOM 1607 C C . ASP A 1 216 ? 39.307 37.647 40.270 1.00 43.60 270 ASP A C 1
ATOM 1608 O O . ASP A 1 216 ? 39.699 36.724 39.555 1.00 43.61 270 ASP A O 1
ATOM 1613 N N . ASP A 1 217 ? 38.980 37.477 41.547 1.00 42.38 271 ASP A N 1
ATOM 1614 C CA . ASP A 1 217 ? 38.904 36.142 42.143 1.00 41.62 271 ASP A CA 1
ATOM 1615 C C . ASP A 1 217 ? 37.539 35.486 41.946 1.00 40.23 271 ASP A C 1
ATOM 1616 O O . ASP A 1 217 ? 37.461 34.288 41.721 1.00 40.31 271 ASP A O 1
ATOM 1621 N N . ILE A 1 218 ? 36.466 36.275 42.056 1.00 38.15 272 ILE A N 1
ATOM 1622 C CA . ILE A 1 218 ? 35.086 35.784 41.869 1.00 36.03 272 ILE A CA 1
ATOM 1623 C C . ILE A 1 218 ? 34.268 36.827 41.120 1.00 34.57 272 ILE A C 1
ATOM 1624 O O . ILE A 1 218 ? 34.281 38.014 41.488 1.00 34.80 272 ILE A O 1
ATOM 1629 N N . GLU A 1 219 ? 33.562 36.397 40.073 1.00 32.57 273 GLU A N 1
ATOM 1630 C CA . GLU A 1 219 ? 32.657 37.303 39.358 1.00 30.44 273 GLU A CA 1
ATOM 1631 C C . GLU A 1 219 ? 31.198 36.915 39.642 1.00 29.34 273 GLU A C 1
ATOM 1632 O O . GLU A 1 219 ? 30.861 35.751 39.618 1.00 27.32 273 GLU A O 1
ATOM 1638 N N . ILE A 1 220 ? 30.352 37.899 39.938 1.00 27.25 274 ILE A N 1
ATOM 1639 C CA . ILE A 1 220 ? 28.972 37.601 40.349 1.00 26.70 274 ILE A CA 1
ATOM 1640 C C . ILE A 1 220 ? 27.981 38.132 39.329 1.00 24.76 274 ILE A C 1
ATOM 1641 O O . ILE A 1 220 ? 28.160 39.216 38.800 1.00 25.70 274 ILE A O 1
ATOM 1646 N N . VAL A 1 221 ? 26.929 37.375 39.073 1.00 23.14 275 VAL A N 1
ATOM 1647 C CA . VAL A 1 221 ? 25.761 37.881 38.346 1.00 22.96 275 VAL A CA 1
ATOM 1648 C C . VAL A 1 221 ? 24.584 37.506 39.223 1.00 22.36 275 VAL A C 1
ATOM 1649 O O . VAL A 1 221 ? 24.526 36.397 39.750 1.00 22.81 275 VAL A O 1
ATOM 1653 N N . ALA A 1 222 ? 23.669 38.443 39.421 1.00 21.31 276 ALA A N 1
ATOM 1654 C CA . ALA A 1 222 ? 22.529 38.157 40.292 1.00 19.77 276 ALA A CA 1
ATOM 1655 C C . ALA A 1 222 ? 21.253 38.476 39.555 1.00 19.94 276 ALA A C 1
ATOM 1656 O O . ALA A 1 222 ? 21.245 39.306 38.671 1.00 21.69 276 ALA A O 1
ATOM 1658 N N . ILE A 1 223 ? 20.163 37.827 39.950 1.00 20.70 277 ILE A N 1
ATOM 1659 C CA . ILE A 1 223 ? 18.827 38.181 39.446 1.00 18.87 277 ILE A CA 1
ATOM 1660 C C . ILE A 1 223 ? 18.330 39.398 40.237 1.00 19.18 277 ILE A C 1
ATOM 1661 O O . ILE A 1 223 ? 18.320 39.387 41.474 1.00 18.10 277 ILE A O 1
ATOM 1666 N N . GLY A 1 224 ? 17.937 40.443 39.524 1.00 18.53 278 GLY A N 1
ATOM 1667 C CA . GLY A 1 224 ? 17.537 41.695 40.189 1.00 21.03 278 GLY A CA 1
ATOM 1668 C C . GLY A 1 224 ? 16.079 41.668 40.575 1.00 23.23 278 GLY A C 1
ATOM 1669 O O . GLY A 1 224 ? 15.198 41.626 39.711 1.00 23.85 278 GLY A O 1
ATOM 1678 N N . ASN A 1 226 ? 14.967 43.345 43.900 1.00 23.75 280 ASN A N 1
ATOM 1679 C CA . ASN A 1 226 ? 14.746 44.588 44.638 1.00 24.53 280 ASN A CA 1
ATOM 1680 C C . ASN A 1 226 ? 15.226 45.789 43.825 1.00 23.14 280 ASN A C 1
ATOM 1681 O O . ASN A 1 226 ? 15.767 45.649 42.720 1.00 23.04 280 ASN A O 1
ATOM 1686 N N . ASP A 1 227 ? 15.011 46.974 44.371 1.00 22.61 281 ASP A N 1
ATOM 1687 C CA . ASP A 1 227 ? 15.417 48.237 43.752 1.00 23.17 281 ASP A CA 1
ATOM 1688 C C . ASP A 1 227 ? 16.823 48.191 43.099 1.00 21.73 281 ASP A C 1
ATOM 1689 O O . ASP A 1 227 ? 17.803 47.894 43.757 1.00 21.35 281 ASP A O 1
ATOM 1694 N N . ARG A 1 228 ? 16.893 48.454 41.792 1.00 20.86 282 ARG A N 1
ATOM 1695 C CA . ARG A 1 228 ? 18.142 48.447 41.011 1.00 21.35 282 ARG A CA 1
ATOM 1696 C C . ARG A 1 228 ? 19.292 49.292 41.618 1.00 21.25 282 ARG A C 1
ATOM 1697 O O . ARG A 1 228 ? 20.482 49.008 41.376 1.00 20.56 282 ARG A O 1
ATOM 1705 N N . GLU A 1 229 ? 18.962 50.333 42.379 1.00 21.27 283 GLU A N 1
ATOM 1706 C CA . GLU A 1 229 ? 20.022 51.192 42.895 1.00 22.26 283 GLU A CA 1
ATOM 1707 C C . GLU A 1 229 ? 20.958 50.517 43.921 1.00 22.19 283 GLU A C 1
ATOM 1708 O O . GLU A 1 229 ? 22.117 50.941 44.085 1.00 22.06 283 GLU A O 1
ATOM 1714 N N . TYR A 1 230 ? 20.455 49.516 44.645 1.00 22.25 284 TYR A N 1
ATOM 1715 C CA . TYR A 1 230 ? 21.300 48.845 45.640 1.00 23.00 284 TYR A CA 1
ATOM 1716 C C . TYR A 1 230 ? 22.486 48.150 44.975 1.00 22.83 284 TYR A C 1
ATOM 1717 O O . TYR A 1 230 ? 23.605 48.158 45.487 1.00 22.91 284 TYR A O 1
ATOM 1726 N N . THR A 1 231 ? 22.242 47.546 43.822 1.00 21.02 285 THR A N 1
ATOM 1727 C CA . THR A 1 231 ? 23.324 46.868 43.105 1.00 20.42 285 THR A CA 1
ATOM 1728 C C . THR A 1 231 ? 24.070 47.832 42.158 1.00 21.16 285 THR A C 1
ATOM 1729 O O . THR A 1 231 ? 25.207 47.549 41.762 1.00 20.45 285 THR A O 1
ATOM 1733 N N . GLU A 1 232 ? 23.442 48.968 41.811 1.00 22.12 286 GLU A N 1
ATOM 1734 C CA . GLU A 1 232 ? 24.136 49.971 40.970 1.00 23.04 286 GLU A CA 1
ATOM 1735 C C . GLU A 1 232 ? 25.317 50.557 41.743 1.00 23.30 286 GLU A C 1
ATOM 1736 O O . GLU A 1 232 ? 26.394 50.753 41.193 1.00 22.80 286 GLU A O 1
ATOM 1742 N N . PHE A 1 233 ? 25.103 50.814 43.026 1.00 23.04 287 PHE A N 1
ATOM 1743 C CA . PHE A 1 233 ? 26.037 51.572 43.838 1.00 24.03 287 PHE A CA 1
ATOM 1744 C C . PHE A 1 233 ? 26.620 50.807 45.003 1.00 23.92 287 PHE A C 1
ATOM 1745 O O . PHE A 1 233 ? 27.174 51.424 45.927 1.00 24.83 287 PHE A O 1
ATOM 1753 N N . SER A 1 234 ? 26.478 49.479 44.999 1.00 23.76 288 SER A N 1
ATOM 1754 C CA . SER A 1 234 ? 27.148 48.650 46.007 1.00 23.45 288 SER A CA 1
ATOM 1755 C C . SER A 1 234 ? 28.683 48.739 45.814 1.00 23.71 288 SER A C 1
ATOM 1756 O O . SER A 1 234 ? 29.161 49.278 44.809 1.00 24.30 288 SER A O 1
ATOM 1759 N N . THR A 1 235 ? 29.440 48.233 46.780 1.00 24.60 289 THR A N 1
ATOM 1760 C CA . THR A 1 235 ? 30.899 48.166 46.616 1.00 24.98 289 THR A CA 1
ATOM 1761 C C . THR A 1 235 ? 31.306 46.698 46.507 1.00 25.21 289 THR A C 1
ATOM 1762 O O . THR A 1 235 ? 31.282 45.987 47.504 1.00 25.76 289 THR A O 1
ATOM 1766 N N . PRO A 1 236 ? 31.609 46.215 45.287 1.00 25.52 290 PRO A N 1
ATOM 1767 C CA . PRO A 1 236 ? 31.535 46.881 44.003 1.00 25.69 290 PRO A CA 1
ATOM 1768 C C . PRO A 1 236 ? 30.108 46.769 43.434 1.00 24.87 290 PRO A C 1
ATOM 1769 O O . PRO A 1 236 ? 29.291 46.029 43.998 1.00 24.45 290 PRO A O 1
ATOM 1773 N N . PRO A 1 237 ? 29.800 47.521 42.361 1.00 25.31 291 PRO A N 1
ATOM 1774 C CA . PRO A 1 237 ? 28.544 47.317 41.642 1.00 25.94 291 PRO A CA 1
ATOM 1775 C C . PRO A 1 237 ? 28.416 45.869 41.154 1.00 25.98 291 PRO A C 1
ATOM 1776 O O . PRO A 1 237 ? 29.405 45.224 40.770 1.00 27.52 291 PRO A O 1
ATOM 1780 N N . VAL A 1 238 ? 27.204 45.355 41.229 1.00 25.23 292 VAL A N 1
ATOM 1781 C CA . VAL A 1 238 ? 26.894 43.982 40.869 1.00 24.04 292 VAL A CA 1
ATOM 1782 C C . VAL A 1 238 ? 26.110 43.969 39.562 1.00 23.70 292 VAL A C 1
ATOM 1783 O O . VAL A 1 238 ? 25.061 44.638 39.416 1.00 21.77 292 VAL A O 1
ATOM 1787 N N . THR A 1 239 ? 26.615 43.179 38.615 1.00 22.77 293 THR A N 1
ATOM 1788 C CA . THR A 1 239 ? 25.891 42.937 37.380 1.00 23.02 293 THR A CA 1
ATOM 1789 C C . THR A 1 239 ? 24.640 42.128 37.642 1.00 21.82 293 THR A C 1
ATOM 1790 O O . THR A 1 239 ? 24.674 41.138 38.371 1.00 22.13 293 THR A O 1
ATOM 1794 N N . ILE A 1 240 ? 23.542 42.578 37.060 1.00 21.12 294 ILE A N 1
ATOM 1795 C CA . ILE A 1 240 ? 22.266 41.894 37.230 1.00 20.78 294 ILE A CA 1
ATOM 1796 C C . ILE A 1 240 ? 21.511 41.580 35.941 1.00 20.90 294 ILE A C 1
ATOM 1797 O O . ILE A 1 240 ? 21.685 42.228 34.900 1.00 22.52 294 ILE A O 1
ATOM 1802 N N . VAL A 1 241 ? 20.655 40.574 36.032 1.00 20.90 295 VAL A N 1
ATOM 1803 C CA . VAL A 1 241 ? 19.638 40.344 35.029 1.00 20.90 295 VAL A CA 1
ATOM 1804 C C . VAL A 1 241 ? 18.325 40.717 35.757 1.00 21.20 295 VAL A C 1
ATOM 1805 O O . VAL A 1 241 ? 17.945 40.091 36.757 1.00 20.80 295 VAL A O 1
ATOM 1809 N N . ASP A 1 242 ? 17.703 41.799 35.314 1.00 21.44 296 ASP A N 1
ATOM 1810 C CA . ASP A 1 242 ? 16.679 42.450 36.129 1.00 20.73 296 ASP A CA 1
ATOM 1811 C C . ASP A 1 242 ? 15.306 41.974 35.758 1.00 20.60 296 ASP A C 1
ATOM 1812 O O . ASP A 1 242 ? 14.991 41.792 34.570 1.00 20.47 296 ASP A O 1
ATOM 1817 N N . ILE A 1 243 ? 14.484 41.755 36.772 1.00 19.90 297 ILE A N 1
ATOM 1818 C CA . ILE A 1 243 ? 13.056 41.563 36.532 1.00 19.93 297 ILE A CA 1
ATOM 1819 C C . ILE A 1 243 ? 12.479 42.994 36.503 1.00 19.08 297 ILE A C 1
ATOM 1820 O O . ILE A 1 243 ? 12.490 43.641 37.512 1.00 18.03 297 ILE A O 1
ATOM 1825 N N . PRO A 1 244 ? 11.963 43.453 35.349 1.00 18.77 298 PRO A N 1
ATOM 1826 C CA . PRO A 1 244 ? 11.514 44.855 35.158 1.00 19.33 298 PRO A CA 1
ATOM 1827 C C . PRO A 1 244 ? 10.142 45.118 35.797 1.00 19.21 298 PRO A C 1
ATOM 1828 O O . PRO A 1 244 ? 9.134 45.395 35.114 1.00 18.16 298 PRO A O 1
ATOM 1832 N N . ILE A 1 245 ? 10.118 45.051 37.127 1.00 18.13 299 ILE A N 1
ATOM 1833 C CA . ILE A 1 245 ? 8.881 45.023 37.866 1.00 17.65 299 ILE A CA 1
ATOM 1834 C C . ILE A 1 245 ? 8.102 46.315 37.696 1.00 19.03 299 ILE A C 1
ATOM 1835 O O . ILE A 1 245 ? 6.869 46.268 37.564 1.00 17.15 299 ILE A O 1
ATOM 1840 N N . GLU A 1 246 ? 8.795 47.461 37.708 1.00 18.95 300 GLU A N 1
ATOM 1841 C CA . GLU A 1 246 ? 8.072 48.737 37.546 1.00 20.56 300 GLU A CA 1
ATOM 1842 C C . GLU A 1 246 ? 7.255 48.777 36.245 1.00 21.31 300 GLU A C 1
ATOM 1843 O O . GLU A 1 246 ? 6.050 49.060 36.304 1.00 21.28 300 GLU A O 1
ATOM 1849 N N . GLU A 1 247 ? 7.897 48.473 35.113 1.00 20.47 301 GLU A N 1
ATOM 1850 C CA . GLU A 1 247 ? 7.232 48.487 33.813 1.00 22.79 301 GLU A CA 1
ATOM 1851 C C . GLU A 1 247 ? 6.150 47.426 33.726 1.00 21.68 301 GLU A C 1
ATOM 1852 O O . GLU A 1 247 ? 5.071 47.673 33.157 1.00 21.00 301 GLU A O 1
ATOM 1866 N N . ALA A 1 249 ? 4.343 46.177 36.256 1.00 20.75 303 ALA A N 1
ATOM 1867 C CA . ALA A 1 249 ? 3.224 46.634 37.072 1.00 23.08 303 ALA A CA 1
ATOM 1868 C C . ALA A 1 249 ? 2.373 47.684 36.323 1.00 22.94 303 ALA A C 1
ATOM 1869 O O . ALA A 1 249 ? 1.138 47.615 36.348 1.00 24.70 303 ALA A O 1
ATOM 1871 N N . GLY A 1 250 ? 3.033 48.610 35.633 1.00 23.02 304 GLY A N 1
ATOM 1872 C CA . GLY A 1 250 ? 2.336 49.598 34.808 1.00 23.35 304 GLY A CA 1
ATOM 1873 C C . GLY A 1 250 ? 1.539 48.889 33.725 1.00 24.37 304 GLY A C 1
ATOM 1874 O O . GLY A 1 250 ? 0.376 49.246 33.454 1.00 24.73 304 GLY A O 1
ATOM 1875 N N . THR A 1 251 ? 2.141 47.886 33.093 1.00 23.19 305 THR A N 1
ATOM 1876 C CA . THR A 1 251 ? 1.444 47.155 32.012 1.00 23.41 305 THR A CA 1
ATOM 1877 C C . THR A 1 251 ? 0.205 46.388 32.510 1.00 23.38 305 THR A C 1
ATOM 1878 O O . THR A 1 251 ? -0.800 46.246 31.788 1.00 22.94 305 THR A O 1
ATOM 1882 N N . CYS A 1 252 ? 0.264 45.883 33.747 1.00 23.03 306 CYS A N 1
ATOM 1883 C CA . CYS A 1 252 ? -0.912 45.297 34.393 1.00 23.72 306 CYS A CA 1
ATOM 1884 C C . CYS A 1 252 ? -2.111 46.255 34.359 1.00 25.18 306 CYS A C 1
ATOM 1885 O O . CYS A 1 252 ? -3.212 45.848 33.998 1.00 26.23 306 CYS A O 1
ATOM 1888 N N . ILE A 1 253 ? -1.907 47.517 34.733 1.00 25.88 307 ILE A N 1
ATOM 1889 C CA . ILE A 1 253 ? -2.985 48.517 34.672 1.00 28.70 307 ILE A CA 1
ATOM 1890 C C . ILE A 1 253 ? -3.528 48.697 33.238 1.00 28.48 307 ILE A C 1
ATOM 1891 O O . ILE A 1 253 ? -4.739 48.796 33.050 1.00 29.77 307 ILE A O 1
ATOM 1896 N N . SER A 1 254 ? -2.630 48.737 32.251 1.00 28.79 308 SER A N 1
ATOM 1897 C CA . SER A 1 254 ? -3.027 48.858 30.838 1.00 29.10 308 SER A CA 1
ATOM 1898 C C . SER A 1 254 ? -3.953 47.741 30.442 1.00 28.04 308 SER A C 1
ATOM 1899 O O . SER A 1 254 ? -4.973 48.000 29.772 1.00 27.76 308 SER A O 1
ATOM 1902 N N . LEU A 1 255 ? -3.564 46.516 30.792 1.00 25.72 309 LEU A N 1
ATOM 1903 C CA . LEU A 1 255 ? -4.366 45.335 30.513 1.00 25.53 309 LEU A CA 1
ATOM 1904 C C . LEU A 1 255 ? -5.722 45.425 31.216 1.00 25.44 309 LEU A C 1
ATOM 1905 O O . LEU A 1 255 ? -6.764 45.159 30.606 1.00 23.75 309 LEU A O 1
ATOM 1910 N N . VAL A 1 256 ? -5.706 45.787 32.507 1.00 24.42 310 VAL A N 1
ATOM 1911 C CA . VAL A 1 256 ? -6.951 45.937 33.247 1.00 24.59 310 VAL A CA 1
ATOM 1912 C C . VAL A 1 256 ? -7.967 46.864 32.538 1.00 24.41 310 VAL A C 1
ATOM 1913 O O . VAL A 1 256 ? -9.131 46.499 32.339 1.00 24.78 310 VAL A O 1
ATOM 1917 N N . GLU A 1 257 ? -7.500 48.039 32.160 1.00 24.76 311 GLU A N 1
ATOM 1918 C CA . GLU A 1 257 ? -8.282 49.048 31.474 1.00 27.02 311 GLU A CA 1
ATOM 1919 C C . GLU A 1 257 ? -8.857 48.491 30.165 1.00 27.55 311 GLU A C 1
ATOM 1920 O O . GLU A 1 257 ? -10.039 48.654 29.893 1.00 27.45 311 GLU A O 1
ATOM 1926 N N . LYS A 1 258 ? -8.028 47.788 29.393 1.00 26.34 312 LYS A N 1
ATOM 1927 C CA . LYS A 1 258 ? -8.471 47.252 28.110 1.00 27.04 312 LYS A CA 1
ATOM 1928 C C . LYS A 1 258 ? -9.456 46.085 28.293 1.00 27.05 312 LYS A C 1
ATOM 1929 O O . LYS A 1 258 ? -10.347 45.841 27.429 1.00 26.37 312 LYS A O 1
ATOM 1935 N N . LEU A 1 259 ? -9.288 45.340 29.389 1.00 26.40 313 LEU A N 1
ATOM 1936 C CA . LEU A 1 259 ? -10.222 44.265 29.732 1.00 27.63 313 LEU A CA 1
ATOM 1937 C C . LEU A 1 259 ? -11.591 44.813 30.181 1.00 29.01 313 LEU A C 1
ATOM 1938 O O . LEU A 1 259 ? -12.645 44.346 29.723 1.00 29.27 313 LEU A O 1
ATOM 1943 N N . ILE A 1 260 ? -11.573 45.813 31.056 1.00 30.34 314 ILE A N 1
ATOM 1944 C CA . ILE A 1 260 ? -12.815 46.440 31.539 1.00 31.22 314 ILE A CA 1
ATOM 1945 C C . ILE A 1 260 ? -13.583 47.080 30.380 1.00 31.63 314 ILE A C 1
ATOM 1946 O O . ILE A 1 260 ? -14.803 46.929 30.274 1.00 31.97 314 ILE A O 1
ATOM 1951 N N . ASN A 1 261 ? -12.864 47.804 29.533 1.00 31.51 315 ASN A N 1
ATOM 1952 C CA . ASN A 1 261 ? -13.447 48.420 28.339 1.00 32.58 315 ASN A CA 1
ATOM 1953 C C . ASN A 1 261 ? -13.814 47.395 27.247 1.00 31.85 315 ASN A C 1
ATOM 1954 O O . ASN A 1 261 ? -14.339 47.786 26.224 1.00 31.30 315 ASN A O 1
ATOM 1959 N N . ARG A 1 262 ? -13.479 46.124 27.447 1.00 31.29 316 ARG A N 1
ATOM 1960 C CA . ARG A 1 262 ? -13.722 45.054 26.458 1.00 32.34 316 ARG A CA 1
ATOM 1961 C C . ARG A 1 262 ? -13.027 45.202 25.090 1.00 31.36 316 ARG A C 1
ATOM 1962 O O . ARG A 1 262 ? -13.497 44.659 24.073 1.00 31.77 316 ARG A O 1
ATOM 1970 N N . ASP A 1 263 ? -11.929 45.940 25.034 1.00 30.08 317 ASP A N 1
ATOM 1971 C CA . ASP A 1 263 ? -11.104 45.929 23.830 1.00 29.04 317 ASP A CA 1
ATOM 1972 C C . ASP A 1 263 ? -10.446 44.545 23.655 1.00 27.75 317 ASP A C 1
ATOM 1973 O O . ASP A 1 263 ? -10.352 44.013 22.541 1.00 26.20 317 ASP A O 1
ATOM 1978 N N . ILE A 1 264 ? -9.928 44.002 24.758 1.00 26.53 318 ILE A N 1
ATOM 1979 C CA . ILE A 1 264 ? -9.204 42.751 24.688 1.00 25.81 318 ILE A CA 1
ATOM 1980 C C . ILE A 1 264 ? -9.902 41.660 25.495 1.00 25.07 318 ILE A C 1
ATOM 1981 O O . ILE A 1 264 ? -10.783 41.937 26.297 1.00 24.35 318 ILE A O 1
ATOM 1986 N N . GLU A 1 265 ? -9.425 40.443 25.312 1.00 23.33 319 GLU A N 1
ATOM 1987 C CA . GLU A 1 265 ? -10.012 39.265 25.859 1.00 24.42 319 GLU A CA 1
ATOM 1988 C C . GLU A 1 265 ? -8.939 38.412 26.555 1.00 23.74 319 GLU A C 1
ATOM 1989 O O . GLU A 1 265 ? -7.713 38.590 26.366 1.00 23.07 319 GLU A O 1
ATOM 1995 N N . ASN A 1 266 ? -9.387 37.480 27.389 1.00 23.27 320 ASN A N 1
ATOM 1996 C CA . ASN A 1 266 ? -8.481 36.598 28.103 1.00 23.44 320 ASN A CA 1
ATOM 1997 C C . ASN A 1 266 ? -8.289 35.296 27.362 1.00 24.22 320 ASN A C 1
ATOM 1998 O O . ASN A 1 266 ? -9.264 34.760 26.834 1.00 25.14 320 ASN A O 1
ATOM 2003 N N . PRO A 1 267 ? -7.047 34.758 27.313 1.00 23.53 321 PRO A N 1
ATOM 2004 C CA . PRO A 1 267 ? -5.780 35.286 27.852 1.00 24.64 321 PRO A CA 1
ATOM 2005 C C . PRO A 1 267 ? -5.005 36.177 26.874 1.00 24.32 321 PRO A C 1
ATOM 2006 O O . PRO A 1 267 ? -4.747 35.792 25.734 1.00 25.25 321 PRO A O 1
ATOM 2010 N N . THR A 1 268 ? -4.678 37.376 27.325 1.00 22.95 322 THR A N 1
ATOM 2011 C CA . THR A 1 268 ? -3.677 38.208 26.699 1.00 22.62 322 THR A CA 1
ATOM 2012 C C . THR A 1 268 ? -2.400 38.078 27.550 1.00 22.24 322 THR A C 1
ATOM 2013 O O . THR A 1 268 ? -2.446 38.186 28.779 1.00 20.88 322 THR A O 1
ATOM 2017 N N . SER A 1 269 ? -1.270 37.821 26.903 1.00 21.10 323 SER A N 1
ATOM 2018 C CA . SER A 1 269 ? -0.058 37.438 27.612 1.00 22.40 323 SER A CA 1
ATOM 2019 C C . SER A 1 269 ? 1.060 38.329 27.095 1.00 22.15 323 SER A C 1
ATOM 2020 O O . SER A 1 269 ? 1.465 38.206 25.938 1.00 21.85 323 SER A O 1
ATOM 2023 N N . ILE A 1 270 ? 1.504 39.253 27.944 1.00 20.66 324 ILE A N 1
ATOM 2024 C CA . ILE A 1 270 ? 2.639 40.116 27.636 1.00 20.85 324 ILE A CA 1
ATOM 2025 C C . ILE A 1 270 ? 3.898 39.501 28.227 1.00 21.15 324 ILE A C 1
ATOM 2026 O O . ILE A 1 270 ? 3.955 39.191 29.435 1.00 22.07 324 ILE A O 1
ATOM 2031 N N . LEU A 1 271 ? 4.908 39.350 27.384 1.00 20.19 325 LEU A N 1
ATOM 2032 C CA . LEU A 1 271 ? 6.142 38.768 27.796 1.00 19.94 325 LEU A CA 1
ATOM 2033 C C . LEU A 1 271 ? 7.278 39.803 27.740 1.00 21.13 325 LEU A C 1
ATOM 2034 O O . LEU A 1 271 ? 7.629 40.259 26.665 1.00 21.08 325 LEU A O 1
ATOM 2039 N N . PHE A 1 272 ? 7.825 40.163 28.903 1.00 19.91 326 PHE A N 1
ATOM 2040 C CA . PHE A 1 272 ? 8.923 41.120 28.970 1.00 21.16 326 PHE A CA 1
ATOM 2041 C C . PHE A 1 272 ? 10.251 40.453 28.803 1.00 21.43 326 PHE A C 1
ATOM 2042 O O . PHE A 1 272 ? 10.418 39.248 29.123 1.00 22.63 326 PHE A O 1
ATOM 2050 N N . ASP A 1 273 ? 11.216 41.245 28.351 1.00 21.75 327 ASP A N 1
ATOM 2051 C CA . ASP A 1 273 ? 12.601 40.803 28.340 1.00 23.16 327 ASP A CA 1
ATOM 2052 C C . ASP A 1 273 ? 13.207 41.260 29.675 1.00 23.47 327 ASP A C 1
ATOM 2053 O O . ASP A 1 273 ? 13.067 42.433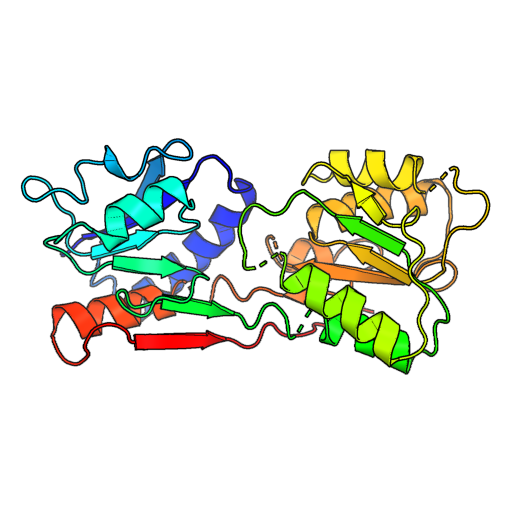 30.021 1.00 25.42 327 ASP A O 1
ATOM 2058 N N . GLY A 1 274 ? 13.870 40.379 30.429 1.00 22.20 328 GLY A N 1
ATOM 2059 C CA . GLY A 1 274 ? 14.556 40.849 31.663 1.00 22.47 328 GLY A CA 1
ATOM 2060 C C . GLY A 1 274 ? 15.969 41.279 31.290 1.00 22.13 328 GLY A C 1
ATOM 2061 O O . GLY A 1 274 ? 16.742 40.436 30.859 1.00 22.95 328 GLY A O 1
ATOM 2062 N N . PRO A 1 275 ? 16.284 42.596 31.341 1.00 22.81 329 PRO A N 1
ATOM 2063 C CA . PRO A 1 275 ? 17.571 43.033 30.747 1.00 23.05 329 PRO A CA 1
ATOM 2064 C C . PRO A 1 275 ? 18.795 42.651 31.560 1.00 22.97 329 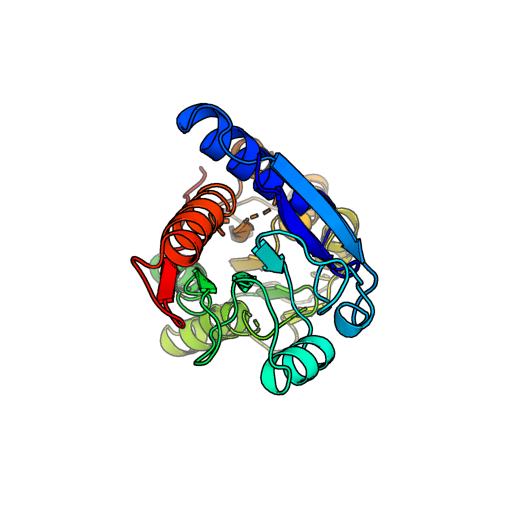PRO A C 1
ATOM 2065 O O . PRO A 1 275 ? 18.771 42.729 32.808 1.00 22.00 329 PRO A O 1
ATOM 2069 N N . LEU A 1 276 ? 19.869 42.277 30.868 1.00 22.81 330 LEU A N 1
ATOM 2070 C CA . LEU A 1 276 ? 21.165 42.203 31.524 1.00 24.18 330 LEU A CA 1
ATOM 2071 C C . LEU A 1 276 ? 21.724 43.606 31.678 1.00 24.43 330 LEU A C 1
ATOM 2072 O O . LEU A 1 276 ? 21.897 44.365 30.683 1.00 24.99 330 LEU A O 1
ATOM 2077 N N . ILE A 1 277 ? 21.986 43.986 32.921 1.00 23.58 331 ILE A N 1
ATOM 2078 C CA . ILE A 1 277 ? 22.469 45.330 33.208 1.00 23.52 331 ILE A CA 1
ATOM 2079 C C . ILE A 1 277 ? 23.892 45.199 33.706 1.00 23.94 331 ILE A C 1
ATOM 2080 O O . ILE A 1 277 ? 24.125 44.794 34.820 1.00 22.01 331 ILE A O 1
ATOM 2085 N N . LEU A 1 278 ? 24.853 45.518 32.839 1.00 25.00 332 LEU A N 1
ATOM 2086 C CA . LEU A 1 278 ? 26.272 45.395 33.194 1.00 26.30 332 LEU A CA 1
ATOM 2087 C C . LEU A 1 278 ? 26.701 46.487 34.160 1.00 27.48 332 LEU A C 1
ATOM 2088 O O . LEU A 1 278 ? 26.472 47.684 33.929 1.00 28.29 332 LEU A O 1
ATOM 2093 N N . ARG A 1 279 ? 27.284 46.067 35.267 1.00 29.39 333 ARG A N 1
ATOM 2094 C CA . ARG A 1 279 ? 27.835 46.985 36.246 1.00 31.68 333 ARG A CA 1
ATOM 2095 C C . ARG A 1 279 ? 29.339 46.806 36.232 1.00 34.63 333 ARG A C 1
ATOM 2096 O O . ARG A 1 279 ? 29.827 45.707 36.002 1.00 35.26 333 ARG A O 1
ATOM 2104 N N . ASN A 1 280 ? 30.052 47.910 36.416 1.00 39.25 334 ASN A N 1
ATOM 2105 C CA . ASN A 1 280 ? 31.536 47.993 36.368 1.00 43.40 334 ASN A CA 1
ATOM 2106 C C . ASN A 1 280 ? 32.049 49.043 35.412 1.00 44.57 334 ASN A C 1
ATOM 2107 O O . ASN A 1 280 ? 31.479 49.261 34.341 1.00 45.50 334 ASN A O 1
#

Sequence (265 aa):
KPTIA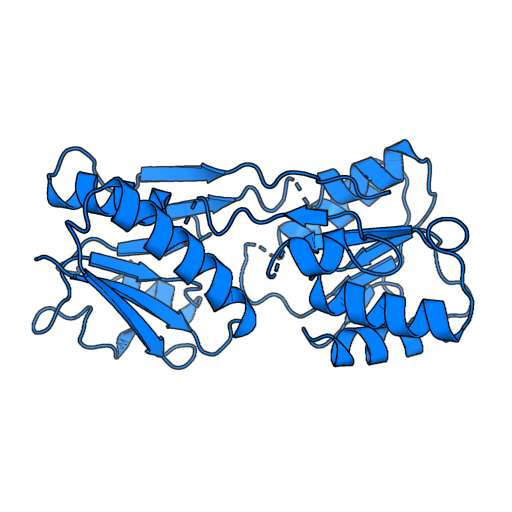LYWSSDISVNIISRFLRGLQSKLAKQNYNYNVVICPYKTDCLHLEKGISKENSFDAAIIANISNYDLEYLNKASLTLPIILFNRLSNKYSSVNVDNYKGEKASLLFAKKRYKSAAAILTESLNDADNRNKGFIETCHKNGIKISENHIIAAENSIHGGVDAAKKLKLKNTPKALFCNSDSIALGVISVLNKRQISIPDDIEIVAIGNDREYTEFSTPPVTIVDIPIEEAGTCISLVEKLINRDIENPTSILFDGPLILRN

Secondary structure (DSSP, 8-state):
--EEEEEEETTS-GGGHHHHHHHHHHHHHHTTT-SEEEEEEE-TT-GGG-GGGSTTT--SEEEESS--HHHHHHHHH---SS-EEEES---SSSEEEEE-S---HHHHHHHHHTT--B-EEEEPPPSS---HHHHHHHHHHHHTT-B--GGGEEE--SSHHHHHHHHHH---SS--SEEEESSHHHHHHHHHHHHHTT--TTTT-EEEEE---HHHHHSSSS--EEE-------HHHHHHHHHHHTTSS-SPPEEEE---EE---

Radius of gyration: 19.82 Å; Cα contacts (8 Å, |Δi|>4): 523; chains: 1; bounding box: 60×42×32 Å

Solvent-accessible surface area: 12998 Å² total

Organism: Clostridium acetobutylicum (strain ATCC 824 / DSM 792 / JCM 1419 / IAM 19013 / LMG 5710 / NBRC 13948 / NRRL B-527 / VKM B-1787 / 2291 / W) (NCBI:txid272562)

Nearest PDB structures (foldseek):
  1dbq-assembly1_B  TM=8.198E-01  e=2.214E-14  Escherichia coli
  1jhz-assembly1_B  TM=8.165E-01  e=6.137E-14  Escherichia coli
  2o20-assembly3_E  TM=7.994E-01  e=1.519E-13  Lactococcus lactis
  3jvd-assembly1_B  TM=7.957E-01  e=9.494E-12  Corynebacterium glutamicum
  3jy6-assembly2_D  TM=7.463E-01  e=4.071E-09  Levilactobacillus brevis ATCC 367

InterPro domains:
  IPR000843 LacI-type HTH domain [PF00356] (3-51)
  IPR000843 LacI-type HTH domain [PS50932] (2-59)
  IPR000843 LacI-type HTH domain [SM00354] (1-74)
  IPR000843 LacI-type HTH domain [cd01392] (5-59)
  IPR010982 Lambda repressor-like, DNA-binding domain superfamily [G3DSA:1.10.260.40] (2-65)
  IPR010982 Lambda repressor-like, DNA-binding domain superfamily [SSF47413] (3-59)
  IPR028082 Periplasmic binding protein-like I [SSF53822] (64-335)
  IPR046335 Transcriptional regulator LacI/GalR-like, sensor domain [PF13377] (176-335)

B-factor: mean 31.91, std 9.97, range [17.09, 100.31]